Protein AF-A0A2N3I8D3-F1 (afdb_monomer_lite)

InterPro domains:
  IPR046228 Protein of unknown function DUF6261 [PF19775] (6-145)

Foldseek 3Di:
DVVQLVVLLVQLLVLLVVLQVLLVVLCPDPDDPLNVLSVVLVVLCVVLDNCLSVDDPVSSLVSLVVSLCVCVPPVSPVSCVSRPCNVVSSVSSVVSSVSSVVVVVVVVVVVVVVVVDDPPVRVVVVVLCCCPVPVLVVLVVCCVVPVVPRVVVSVVSVVVNVVVVVVVVVVVVVVVVVVVVVVVVVVVVD

Sequence (190 aa):
MHNDRKEKDAIRDADVRAVFYEVMARCNRRASEDQKKALRIKKILDRFGIEITDYTYINESASINAMLIDLMAPELAEERASIPDLNELLANLEGSQADFNLSNIQLLEDSIDRKKTKSATVLAKNVRDLINNELSVYLQSMAMAKPSQYKEFAELLHTIIKDNNNSVADHLAAVKRKKEKLQAQIIQKE

Radius of gyration: 32.08 Å; chains: 1; bounding box: 73×26×77 Å

Secondary structure (DSSP, 8-state):
-HHHHHHHHHHHHHHHHHHHHHHHHHHTSSS-HHHHHHHHHHHHHHHH-GGGGGS-HHHHHHHHHHHHHHHS-GGGHHHHHTSTTHHHHHHHHHHHHHHHHHHHHHHHHHHHHHHHSPPHHHHHHHHHHHIIIIIHHHHHHHHHH-HHHHHHHHHHHHHHHHHHHHHHHHHHHHHHHHHHHHHHHHHTT-

Organism: NCBI:txid1940525

pLDDT: mean 91.07, std 8.2, range [48.66, 98.31]

Structure (mmCIF, N/CA/C/O backbone):
data_AF-A0A2N3I8D3-F1
#
_entry.id   AF-A0A2N3I8D3-F1
#
loop_
_atom_site.group_PDB
_atom_site.id
_atom_site.type_symbol
_atom_site.label_atom_id
_atom_site.label_alt_id
_atom_site.label_comp_id
_atom_site.label_asym_id
_atom_site.label_entity_id
_atom_site.label_seq_id
_atom_site.pdbx_PDB_ins_code
_atom_site.Cartn_x
_atom_site.Cartn_y
_atom_site.Cartn_z
_atom_site.occupancy
_atom_site.B_iso_or_equiv
_atom_site.auth_seq_id
_atom_site.auth_comp_id
_atom_site.auth_asym_id
_atom_site.auth_atom_id
_atom_site.pdbx_PDB_model_num
ATOM 1 N N . MET A 1 1 ? 10.770 -4.947 -3.132 1.00 48.66 1 MET A N 1
ATOM 2 C CA . MET A 1 1 ? 10.011 -3.723 -2.787 1.00 48.66 1 MET A CA 1
ATOM 3 C C . MET A 1 1 ? 8.494 -3.866 -2.835 1.00 48.66 1 MET A C 1
ATOM 5 O O . MET A 1 1 ? 7.856 -3.248 -2.005 1.00 48.66 1 MET A O 1
ATOM 9 N N . HIS A 1 2 ? 7.880 -4.666 -3.722 1.00 51.53 2 HIS A N 1
ATOM 10 C CA . HIS A 1 2 ? 6.413 -4.841 -3.674 1.00 51.53 2 HIS A CA 1
ATOM 11 C C . HIS A 1 2 ? 5.917 -5.586 -2.413 1.00 51.53 2 HIS A C 1
ATOM 13 O O . HIS A 1 2 ? 4.790 -5.352 -1.988 1.00 51.53 2 HIS A O 1
ATOM 19 N N . ASN A 1 3 ? 6.763 -6.432 -1.808 1.00 64.00 3 ASN A N 1
ATOM 20 C CA . ASN A 1 3 ? 6.439 -7.171 -0.582 1.00 64.00 3 ASN A CA 1
ATOM 21 C C . ASN A 1 3 ? 6.361 -6.278 0.665 1.00 64.00 3 ASN A C 1
ATOM 23 O O . ASN A 1 3 ? 5.385 -6.380 1.390 1.00 64.00 3 ASN A O 1
ATOM 27 N N . ASP A 1 4 ? 7.305 -5.346 0.844 1.00 84.75 4 ASP A N 1
ATOM 28 C CA . ASP A 1 4 ? 7.375 -4.473 2.034 1.00 84.75 4 ASP A CA 1
ATOM 29 C C . ASP A 1 4 ? 6.074 -3.691 2.269 1.00 84.75 4 ASP A C 1
ATOM 31 O O . ASP A 1 4 ? 5.557 -3.652 3.379 1.00 84.75 4 ASP A O 1
ATOM 35 N N . ARG A 1 5 ? 5.479 -3.130 1.206 1.00 86.38 5 ARG A N 1
ATOM 36 C CA . ARG A 1 5 ? 4.213 -2.395 1.334 1.00 86.38 5 ARG A CA 1
ATOM 37 C C . ARG A 1 5 ? 3.057 -3.302 1.755 1.00 86.38 5 ARG A C 1
ATOM 39 O O . ARG A 1 5 ? 2.252 -2.882 2.568 1.00 86.38 5 ARG A O 1
ATOM 46 N N . LYS A 1 6 ? 2.969 -4.518 1.204 1.00 91.00 6 LYS A N 1
ATOM 47 C CA . LYS A 1 6 ? 1.918 -5.485 1.571 1.00 91.00 6 LYS A CA 1
ATOM 48 C C . LYS A 1 6 ? 2.102 -6.021 2.988 1.00 91.00 6 LYS A C 1
ATOM 50 O O . LYS A 1 6 ? 1.124 -6.280 3.668 1.00 91.00 6 LYS A O 1
ATOM 55 N N . GLU A 1 7 ? 3.345 -6.201 3.418 1.00 93.38 7 GLU A N 1
ATOM 56 C CA . GLU A 1 7 ? 3.666 -6.634 4.779 1.00 93.38 7 GLU A CA 1
ATOM 57 C C . GLU A 1 7 ? 3.277 -5.552 5.794 1.00 93.38 7 GLU A C 1
ATOM 59 O O . GLU A 1 7 ? 2.589 -5.848 6.766 1.00 93.38 7 GLU A O 1
ATOM 64 N N . LYS A 1 8 ? 3.622 -4.287 5.526 1.00 94.19 8 LYS A N 1
ATOM 65 C CA . LYS A 1 8 ? 3.222 -3.142 6.363 1.00 94.19 8 LYS A CA 1
ATOM 66 C C . LYS A 1 8 ? 1.714 -2.934 6.404 1.00 94.19 8 LYS A C 1
ATOM 68 O O . LYS A 1 8 ? 1.162 -2.653 7.459 1.00 94.19 8 LYS A O 1
ATOM 73 N N . ASP A 1 9 ? 1.060 -3.115 5.264 1.00 96.19 9 ASP A N 1
ATOM 74 C CA . ASP A 1 9 ? -0.394 -3.097 5.147 1.00 96.19 9 ASP A CA 1
ATOM 75 C C . ASP A 1 9 ? -1.047 -4.191 5.998 1.00 96.19 9 ASP A C 1
ATOM 77 O O . ASP A 1 9 ? -1.933 -3.903 6.786 1.00 96.19 9 ASP A O 1
ATOM 81 N N . ALA A 1 10 ? -0.534 -5.424 5.938 1.00 96.50 10 ALA A N 1
ATOM 82 C CA . ALA A 1 10 ? -1.040 -6.532 6.743 1.00 96.50 10 ALA A CA 1
ATOM 83 C C . ALA A 1 10 ? -0.868 -6.310 8.259 1.00 96.50 10 ALA A C 1
ATOM 85 O O . ALA A 1 10 ? -1.722 -6.735 9.039 1.00 96.50 10 ALA A O 1
ATOM 86 N N . ILE A 1 11 ? 0.223 -5.658 8.682 1.00 97.38 11 ILE A N 1
ATOM 87 C CA . ILE A 1 11 ? 0.439 -5.264 10.085 1.00 97.38 11 ILE A CA 1
ATOM 88 C C . ILE A 1 11 ? -0.582 -4.199 10.492 1.00 97.38 11 ILE A C 1
ATOM 90 O O . ILE A 1 11 ? -1.272 -4.369 11.493 1.00 97.38 11 ILE A O 1
ATOM 94 N N . ARG A 1 12 ? -0.736 -3.149 9.680 1.00 97.38 12 ARG A N 1
ATOM 95 C CA . ARG A 1 12 ? -1.728 -2.091 9.904 1.00 97.38 12 ARG A CA 1
ATOM 96 C C . ARG A 1 12 ? -3.145 -2.652 10.025 1.00 97.38 12 ARG A C 1
ATOM 98 O O . ARG A 1 12 ? -3.869 -2.329 10.960 1.00 97.38 12 ARG A O 1
ATOM 105 N N . ASP A 1 13 ? -3.510 -3.547 9.122 1.00 98.06 13 ASP A N 1
ATOM 106 C CA . ASP A 1 13 ? -4.759 -4.298 9.137 1.00 98.06 13 ASP A CA 1
ATOM 107 C C . ASP A 1 13 ? -4.975 -5.071 10.444 1.00 98.06 13 ASP A C 1
ATOM 109 O O . ASP A 1 13 ? -6.084 -5.125 10.982 1.00 98.06 13 ASP A O 1
ATOM 113 N N . ALA A 1 14 ? -3.921 -5.715 10.950 1.00 97.88 14 ALA A N 1
ATOM 114 C CA . ALA A 1 14 ? -3.972 -6.436 12.212 1.00 97.88 14 ALA A CA 1
ATOM 115 C C . ALA A 1 14 ? -4.213 -5.481 13.392 1.00 97.88 14 ALA A C 1
ATOM 117 O O . ALA A 1 14 ? -5.042 -5.795 14.247 1.00 97.88 14 ALA A O 1
ATOM 118 N N . ASP A 1 15 ? -3.575 -4.309 13.398 1.00 98.25 15 ASP A N 1
ATOM 119 C CA . ASP A 1 15 ? -3.768 -3.286 14.431 1.00 98.25 15 ASP A CA 1
ATOM 120 C C . ASP A 1 15 ? -5.184 -2.694 14.397 1.00 98.25 15 ASP A C 1
ATOM 122 O O . ASP A 1 15 ? -5.824 -2.565 15.444 1.00 98.25 15 ASP A O 1
ATOM 126 N N . VAL A 1 16 ? -5.731 -2.420 13.203 1.00 98.12 16 VAL A N 1
ATOM 127 C CA . VAL A 1 16 ? -7.140 -2.013 13.047 1.00 98.12 16 VAL A CA 1
ATOM 128 C C . VAL A 1 16 ? -8.049 -3.070 13.670 1.00 98.12 16 VAL A C 1
ATOM 130 O O . VAL A 1 16 ? -8.885 -2.760 14.522 1.00 98.12 16 VAL A O 1
ATOM 133 N N . ARG A 1 17 ? -7.866 -4.341 13.298 1.00 98.06 17 ARG A N 1
ATOM 134 C CA . ARG A 1 17 ? -8.669 -5.446 13.837 1.00 98.06 17 ARG A CA 1
ATOM 135 C C . ARG A 1 17 ? -8.530 -5.557 15.357 1.00 98.06 17 ARG A C 1
ATOM 137 O O . ARG A 1 17 ? -9.539 -5.769 16.026 1.00 98.06 17 ARG A O 1
ATOM 144 N N . ALA A 1 18 ? -7.333 -5.377 15.911 1.00 97.62 18 ALA A N 1
ATOM 145 C CA . ALA A 1 18 ? -7.099 -5.420 17.352 1.00 97.62 18 ALA A CA 1
ATOM 146 C C . ALA A 1 18 ? -7.898 -4.338 18.099 1.00 97.62 18 ALA A C 1
ATOM 148 O O . ALA A 1 18 ? -8.598 -4.658 19.063 1.00 97.62 18 ALA A O 1
ATOM 149 N N . VAL A 1 19 ? -7.878 -3.091 17.611 1.00 97.88 19 VAL A N 1
ATOM 150 C CA . VAL A 1 19 ? -8.677 -1.986 18.174 1.00 97.88 19 VAL A CA 1
ATOM 151 C C . VAL A 1 19 ? -10.172 -2.321 18.142 1.00 97.88 19 VAL A C 1
ATOM 153 O O . VAL A 1 19 ? -10.859 -2.207 19.161 1.00 97.88 19 VAL A O 1
ATOM 156 N N . PHE A 1 20 ? -10.686 -2.779 16.996 1.00 97.56 20 PHE A N 1
ATOM 157 C CA . PHE A 1 20 ? -12.100 -3.141 16.862 1.00 97.56 20 PHE A CA 1
ATOM 158 C C . PHE A 1 20 ? -12.497 -4.281 17.804 1.00 97.56 20 PHE A C 1
ATOM 160 O O . PHE A 1 20 ? -13.520 -4.193 18.491 1.00 97.56 20 PHE A O 1
ATOM 167 N N . TYR A 1 21 ? -11.703 -5.350 17.859 1.00 96.50 21 TYR A N 1
ATOM 168 C CA . TYR A 1 21 ? -12.032 -6.525 18.658 1.00 96.50 21 TYR A CA 1
ATOM 169 C C . TYR A 1 21 ? -11.951 -6.264 20.162 1.00 96.50 21 TYR A C 1
ATOM 171 O O . TYR A 1 21 ? -12.846 -6.727 20.872 1.00 96.50 21 TYR A O 1
ATOM 179 N N . GLU A 1 22 ? -10.980 -5.489 20.655 1.00 95.94 22 GLU A N 1
ATOM 180 C CA . GLU A 1 22 ? -10.915 -5.165 22.088 1.00 95.94 22 GLU A CA 1
ATOM 181 C C . GLU A 1 22 ? -12.124 -4.321 22.518 1.00 95.94 22 GLU A C 1
ATOM 183 O O . GLU A 1 22 ? -12.786 -4.623 23.517 1.00 95.94 22 GLU A O 1
ATOM 188 N N . VAL A 1 23 ? -12.512 -3.321 21.717 1.00 96.56 23 VAL A N 1
ATOM 189 C CA . VAL A 1 23 ? -13.703 -2.507 22.011 1.00 96.56 23 VAL A CA 1
ATOM 190 C C . VAL A 1 23 ? -14.981 -3.352 21.950 1.00 96.56 23 VAL A C 1
ATOM 192 O O . VAL A 1 23 ? -15.826 -3.261 22.849 1.00 96.56 23 VAL A O 1
ATOM 195 N N . MET A 1 24 ? -15.130 -4.223 20.946 1.00 95.44 24 MET A N 1
ATOM 196 C CA . MET A 1 24 ? -16.285 -5.125 20.853 1.00 95.44 24 MET A CA 1
ATOM 197 C C . MET A 1 24 ? -16.345 -6.119 22.017 1.00 95.44 24 MET A C 1
ATOM 199 O O . MET A 1 24 ? -17.424 -6.353 22.570 1.00 95.44 24 MET A O 1
ATOM 203 N N . ALA A 1 25 ? -15.203 -6.660 22.446 1.00 94.50 25 ALA A N 1
ATOM 204 C CA . ALA A 1 25 ? -15.124 -7.561 23.589 1.00 94.50 25 ALA A CA 1
ATOM 205 C C . ALA A 1 25 ? -15.628 -6.888 24.873 1.00 94.50 25 ALA A C 1
ATOM 207 O O . ALA A 1 25 ? -16.335 -7.521 25.660 1.00 94.50 25 ALA A O 1
ATOM 208 N N . ARG A 1 26 ? -15.327 -5.598 25.076 1.00 93.75 26 ARG A N 1
ATOM 209 C CA . ARG A 1 26 ? -15.841 -4.817 26.214 1.00 93.75 26 ARG A CA 1
ATOM 210 C C . ARG A 1 26 ? -17.333 -4.536 26.115 1.00 93.75 26 ARG A C 1
ATOM 212 O O . ARG A 1 26 ? -18.033 -4.651 27.121 1.00 93.75 26 ARG A O 1
ATOM 219 N N . CYS A 1 27 ? -17.831 -4.232 24.920 1.00 94.88 27 CYS A N 1
ATOM 220 C CA . CYS A 1 27 ? -19.252 -3.958 24.692 1.00 94.88 27 CYS A CA 1
ATOM 221 C C . CYS A 1 27 ? -20.152 -5.165 25.003 1.00 94.88 27 CYS A C 1
ATOM 223 O O . CYS A 1 27 ? -21.270 -4.981 25.487 1.00 94.88 27 CYS A O 1
ATOM 225 N N . ASN A 1 28 ? -19.653 -6.384 24.768 1.00 93.69 28 ASN A N 1
ATOM 226 C CA . ASN A 1 28 ? -20.395 -7.638 24.945 1.00 93.69 28 ASN A CA 1
ATOM 227 C C . ASN A 1 28 ? -20.394 -8.181 26.389 1.00 93.69 28 ASN A C 1
ATOM 229 O O . ASN A 1 28 ? -20.931 -9.261 26.647 1.00 93.69 28 ASN A O 1
ATOM 233 N N . ARG A 1 29 ? -19.787 -7.469 27.346 1.00 91.75 29 ARG A N 1
ATOM 234 C CA . ARG A 1 29 ? -19.812 -7.853 28.767 1.00 91.75 29 ARG A CA 1
ATOM 235 C C . ARG A 1 29 ? -21.147 -7.493 29.424 1.00 91.75 29 ARG A C 1
ATOM 237 O O . ARG A 1 29 ? -22.001 -6.829 28.843 1.00 91.75 29 ARG A O 1
ATOM 244 N N . ARG A 1 30 ? -21.331 -7.944 30.672 1.00 93.06 30 ARG A N 1
ATOM 245 C CA . ARG A 1 30 ? -22.484 -7.548 31.499 1.00 93.06 30 ARG A CA 1
ATOM 246 C C . ARG A 1 30 ? -22.543 -6.024 31.624 1.00 93.06 30 ARG A C 1
ATOM 248 O O . ARG A 1 30 ? -21.501 -5.376 31.674 1.00 93.06 30 ARG A O 1
ATOM 255 N N . ALA A 1 31 ? -23.757 -5.487 31.721 1.00 94.19 31 ALA A N 1
ATOM 256 C CA . ALA A 1 31 ? -23.977 -4.056 31.884 1.00 94.19 31 ALA A CA 1
ATOM 257 C C . ALA A 1 31 ? -23.199 -3.512 33.096 1.00 94.19 31 ALA A C 1
ATOM 259 O O . ALA A 1 31 ? -23.362 -3.986 34.221 1.00 94.19 31 ALA A O 1
ATOM 260 N N . SER A 1 32 ? -22.353 -2.521 32.838 1.00 93.44 32 SER A N 1
ATOM 261 C CA . SER A 1 32 ? -21.536 -1.802 33.813 1.00 93.44 32 SER A CA 1
ATOM 262 C C . SER A 1 32 ? -21.235 -0.400 33.278 1.00 93.44 32 SER A C 1
ATOM 264 O O . SER A 1 32 ? -21.480 -0.116 32.103 1.00 93.44 32 SER A O 1
ATOM 266 N N . GLU A 1 33 ? -20.695 0.485 34.115 1.00 93.50 33 GLU A N 1
ATOM 267 C CA . GLU A 1 33 ? -20.239 1.796 33.636 1.00 93.50 33 GLU A CA 1
ATOM 268 C C . GLU A 1 33 ? -19.123 1.664 32.589 1.00 93.50 33 GLU A C 1
ATOM 270 O O . GLU A 1 33 ? -19.174 2.337 31.563 1.00 93.50 33 GLU A O 1
ATOM 275 N N . ASP A 1 34 ? -18.192 0.721 32.756 1.00 91.44 34 ASP A N 1
ATOM 276 C CA . ASP A 1 34 ? -17.145 0.450 31.757 1.00 91.44 34 ASP A CA 1
ATOM 277 C C . ASP A 1 34 ? -17.729 -0.030 30.421 1.00 91.44 34 ASP A C 1
ATOM 279 O O . ASP A 1 34 ? -17.262 0.353 29.350 1.00 91.44 34 ASP A O 1
ATOM 283 N N . GLN A 1 35 ? -18.796 -0.835 30.460 1.00 95.25 35 GLN A N 1
ATOM 284 C CA . GLN A 1 35 ? -19.483 -1.282 29.250 1.00 95.25 35 GLN A CA 1
ATOM 285 C C . GLN A 1 35 ? -20.170 -0.110 28.529 1.00 95.25 35 GLN A C 1
ATOM 287 O O . GLN A 1 35 ? -20.092 -0.016 27.304 1.00 95.25 35 GLN A O 1
ATOM 292 N N . LYS A 1 36 ? -20.766 0.839 29.266 1.00 95.12 36 LYS A N 1
ATOM 293 C CA . LYS A 1 36 ? -21.326 2.074 28.686 1.00 95.12 36 LYS A CA 1
ATOM 294 C C . LYS A 1 36 ? -20.247 2.964 28.065 1.00 95.12 36 LYS A C 1
ATOM 296 O O . LYS A 1 36 ? -20.475 3.523 26.992 1.00 95.12 36 LYS A O 1
ATOM 301 N N . LYS A 1 37 ? -19.080 3.082 28.708 1.00 95.06 37 LYS A N 1
ATOM 302 C CA . LYS A 1 37 ? -17.919 3.805 28.164 1.00 95.06 37 LYS A CA 1
ATOM 303 C C . LYS A 1 37 ? -17.418 3.155 26.874 1.00 95.06 37 LYS A C 1
ATOM 305 O O . LYS A 1 37 ? -17.234 3.846 25.874 1.00 95.06 37 LYS A O 1
ATOM 310 N N . ALA A 1 38 ? -17.328 1.826 26.835 1.00 95.94 38 ALA A N 1
ATOM 311 C CA . ALA A 1 38 ? -16.955 1.106 25.621 1.00 95.94 38 ALA A CA 1
ATOM 312 C C . ALA A 1 38 ? -17.953 1.292 24.470 1.00 95.94 38 ALA A C 1
ATOM 314 O O . ALA A 1 38 ? -17.539 1.486 23.328 1.00 95.94 38 ALA A O 1
ATOM 315 N N . LEU A 1 39 ? -19.259 1.331 24.756 1.00 96.69 39 LEU A N 1
ATOM 316 C CA . LEU A 1 39 ? -20.281 1.618 23.744 1.00 96.69 39 LEU A CA 1
ATOM 317 C C . LEU A 1 39 ? -20.124 3.012 23.110 1.00 96.69 39 LEU A C 1
ATOM 319 O O . LEU A 1 39 ? -20.465 3.188 21.938 1.00 96.69 39 LEU A O 1
ATOM 323 N N . ARG A 1 40 ? -19.591 4.000 23.842 1.00 96.00 40 ARG A N 1
ATOM 324 C CA . ARG A 1 40 ? -19.285 5.326 23.277 1.00 96.00 40 ARG A CA 1
ATOM 325 C C . ARG A 1 40 ? -18.145 5.261 22.266 1.00 96.00 40 ARG A C 1
ATOM 327 O O . ARG A 1 40 ? -18.292 5.805 21.175 1.00 96.00 40 ARG A O 1
ATOM 334 N N . ILE A 1 41 ? -17.066 4.549 22.595 1.00 97.06 41 ILE A N 1
ATOM 335 C CA . ILE A 1 41 ? -15.948 4.307 21.670 1.00 97.06 41 ILE A CA 1
ATOM 336 C C . ILE A 1 41 ? -16.427 3.515 20.449 1.00 97.06 41 ILE A C 1
ATOM 338 O O . ILE A 1 41 ? -16.151 3.895 19.313 1.00 97.06 41 ILE A O 1
ATOM 342 N N . LYS A 1 42 ? -17.236 2.469 20.659 1.00 97.19 42 LYS A N 1
ATOM 343 C CA . LYS A 1 42 ? -17.816 1.673 19.570 1.00 97.19 42 LYS A CA 1
ATOM 344 C C . LYS A 1 42 ? -18.611 2.533 18.588 1.00 97.19 42 LYS A C 1
ATOM 346 O O . LYS A 1 42 ? -18.488 2.339 17.389 1.00 97.19 42 LYS A O 1
ATOM 351 N N . LYS A 1 43 ? -19.374 3.522 19.066 1.00 97.00 43 LYS A N 1
ATOM 352 C CA . LYS A 1 43 ? -20.137 4.428 18.190 1.00 97.00 43 LYS A CA 1
ATOM 353 C C . LYS A 1 43 ? -19.248 5.195 17.204 1.00 97.00 43 LYS A C 1
ATOM 355 O O . LYS A 1 43 ? -19.718 5.573 16.135 1.00 97.00 43 LYS A O 1
ATOM 360 N N . ILE A 1 44 ? -17.994 5.462 17.566 1.00 96.81 44 ILE A N 1
ATOM 361 C CA . ILE A 1 44 ? -17.011 6.083 16.672 1.00 96.81 44 ILE A CA 1
ATOM 362 C C . ILE A 1 44 ? -16.526 5.054 15.663 1.00 96.81 44 ILE A C 1
ATOM 364 O O . ILE A 1 44 ? -16.621 5.309 14.468 1.00 96.81 44 ILE A O 1
ATOM 368 N N . LEU A 1 45 ? -16.100 3.880 16.134 1.00 97.25 45 LEU A N 1
ATOM 369 C CA . LEU A 1 45 ? -15.657 2.778 15.276 1.00 97.25 45 LEU A CA 1
ATOM 370 C C . LEU A 1 45 ? -16.717 2.375 14.240 1.00 97.25 45 LEU A C 1
ATOM 372 O O . LEU A 1 45 ? -16.390 2.179 13.075 1.00 97.25 45 LEU A O 1
ATOM 376 N N . ASP A 1 46 ? -17.993 2.347 14.628 1.00 97.12 46 ASP A N 1
ATOM 377 C CA . ASP A 1 46 ? -19.124 2.019 13.752 1.00 97.12 46 ASP A CA 1
ATOM 378 C C . ASP A 1 46 ? -19.300 3.013 12.588 1.00 97.12 46 ASP A C 1
ATOM 380 O O . ASP A 1 46 ? -19.914 2.663 11.583 1.00 97.12 46 ASP A O 1
ATOM 384 N N . ARG A 1 47 ? -18.781 4.250 12.688 1.00 96.75 47 ARG A N 1
ATOM 385 C CA . ARG A 1 47 ? -18.802 5.204 11.560 1.00 96.75 47 ARG A CA 1
ATOM 386 C C . ARG A 1 47 ? -17.843 4.811 10.445 1.00 96.75 47 ARG A C 1
ATOM 388 O O . ARG A 1 47 ? -18.071 5.185 9.298 1.00 96.75 47 ARG A O 1
ATOM 395 N N . PHE A 1 48 ? -16.763 4.127 10.802 1.00 96.44 48 PHE A N 1
ATOM 396 C CA . PHE A 1 48 ? -15.716 3.723 9.875 1.00 96.44 48 PHE A CA 1
ATOM 397 C C . PHE A 1 48 ? -15.951 2.294 9.387 1.00 96.44 48 PHE A C 1
ATOM 399 O O . PHE A 1 48 ? -15.898 2.058 8.183 1.00 96.44 48 PHE A O 1
ATOM 406 N N . GLY A 1 49 ? -16.288 1.383 10.303 1.00 95.56 49 GLY A N 1
ATOM 407 C CA . GLY A 1 49 ? -16.432 -0.042 10.020 1.00 95.56 49 GLY A CA 1
ATOM 408 C C . GLY A 1 49 ? -15.087 -0.771 10.001 1.00 95.56 49 GLY A C 1
ATOM 409 O O . GLY A 1 49 ? -14.039 -0.171 9.770 1.00 95.56 49 GLY A O 1
ATOM 410 N N . ILE A 1 50 ? -15.102 -2.077 10.267 1.00 96.00 50 ILE A N 1
ATOM 411 C CA . ILE A 1 50 ? -13.891 -2.917 10.175 1.00 96.00 50 ILE A CA 1
ATOM 412 C C . ILE A 1 50 ? -13.500 -3.168 8.709 1.00 96.00 50 ILE A C 1
ATOM 414 O O . ILE A 1 50 ? -12.346 -3.461 8.391 1.00 96.00 50 ILE A O 1
ATOM 418 N N . GLU A 1 51 ? -14.466 -2.983 7.809 1.00 95.62 51 GLU A N 1
ATOM 419 C CA . GLU A 1 51 ? -14.353 -3.105 6.358 1.00 95.62 51 GLU A CA 1
ATOM 420 C C . GLU A 1 51 ? -13.402 -2.063 5.753 1.00 95.62 51 GLU A C 1
ATOM 422 O O . GLU A 1 51 ? -13.031 -2.187 4.589 1.00 95.62 51 GLU A O 1
ATOM 427 N N . ILE A 1 52 ? -12.946 -1.064 6.527 1.00 96.19 52 ILE A N 1
ATOM 428 C CA . ILE A 1 52 ? -11.885 -0.149 6.079 1.00 96.19 52 ILE A CA 1
ATOM 429 C C . ILE A 1 52 ? -10.609 -0.899 5.683 1.00 96.19 52 ILE A C 1
ATOM 431 O O . ILE A 1 52 ? -9.911 -0.431 4.792 1.00 96.19 52 ILE A O 1
ATOM 435 N N . THR A 1 53 ? -10.348 -2.072 6.277 1.00 95.75 53 THR A N 1
ATOM 436 C CA . THR A 1 53 ? -9.213 -2.950 5.912 1.00 95.75 53 THR A CA 1
ATOM 437 C C . THR A 1 53 ? -9.333 -3.546 4.503 1.00 95.75 53 THR A C 1
ATOM 439 O O . THR A 1 53 ? -8.345 -3.957 3.910 1.00 95.75 53 THR A O 1
ATOM 442 N N . ASP A 1 54 ? -10.533 -3.542 3.914 1.00 95.12 54 ASP A N 1
ATOM 443 C CA . ASP A 1 54 ? -10.765 -4.011 2.542 1.00 95.12 54 ASP A CA 1
ATOM 444 C C . ASP A 1 54 ? -10.741 -2.863 1.515 1.00 95.12 54 ASP A C 1
ATOM 446 O O . ASP A 1 54 ? -10.943 -3.071 0.311 1.00 95.12 54 ASP A O 1
ATOM 450 N N . TYR A 1 55 ? -10.538 -1.619 1.961 1.00 95.12 55 TYR A N 1
ATOM 451 C CA . TYR A 1 55 ? -10.529 -0.462 1.074 1.00 95.12 55 TYR A CA 1
ATOM 452 C C . TYR A 1 55 ? -9.249 -0.393 0.240 1.00 95.12 55 TYR A C 1
ATOM 454 O O . TYR A 1 55 ? -8.225 -1.016 0.499 1.00 95.12 55 TYR A O 1
ATOM 462 N N . THR A 1 56 ? -9.276 0.438 -0.803 1.00 94.19 56 THR A N 1
ATOM 463 C CA . THR A 1 56 ? -8.028 0.828 -1.467 1.00 94.19 56 THR A CA 1
ATOM 464 C C . THR A 1 56 ? -7.127 1.558 -0.468 1.00 94.19 56 THR A C 1
ATOM 466 O O . THR A 1 56 ? -7.635 2.400 0.268 1.00 94.19 56 THR A O 1
ATOM 469 N N . TYR A 1 57 ? -5.808 1.376 -0.551 1.00 93.50 57 TYR A N 1
ATOM 470 C CA . TYR A 1 57 ? -4.820 2.005 0.342 1.00 93.50 57 TYR A CA 1
ATOM 471 C C . TYR A 1 57 ? -5.013 3.500 0.615 1.00 93.50 57 TYR A C 1
ATOM 473 O O . TYR A 1 57 ? -4.750 3.972 1.719 1.00 93.50 57 TYR A O 1
ATOM 481 N N . ILE A 1 58 ? -5.458 4.262 -0.388 1.00 91.19 58 ILE A N 1
ATOM 482 C CA . ILE A 1 58 ? -5.723 5.698 -0.242 1.00 91.19 58 ILE A CA 1
ATOM 483 C C . ILE A 1 58 ? -6.922 5.923 0.683 1.00 91.19 58 ILE A C 1
ATOM 485 O O . ILE A 1 58 ? -6.820 6.673 1.652 1.00 91.19 58 ILE A O 1
ATOM 489 N N . ASN A 1 59 ? -8.040 5.260 0.389 1.00 94.88 59 ASN A N 1
ATOM 490 C CA . ASN A 1 59 ? -9.270 5.381 1.167 1.00 94.88 59 ASN A CA 1
ATOM 491 C C . ASN A 1 59 ? -9.094 4.821 2.578 1.00 94.88 59 ASN A C 1
ATOM 493 O O . ASN A 1 59 ? -9.507 5.468 3.530 1.00 94.88 59 ASN A O 1
ATOM 497 N N . GLU A 1 60 ? -8.432 3.674 2.717 1.00 95.38 60 GLU A N 1
ATOM 498 C CA . GLU A 1 60 ? -8.110 3.093 4.018 1.00 95.38 60 GLU A CA 1
ATOM 499 C C . GLU A 1 60 ? -7.270 4.056 4.864 1.00 95.38 60 GLU A C 1
ATOM 501 O O . GLU A 1 60 ? -7.657 4.373 5.983 1.00 95.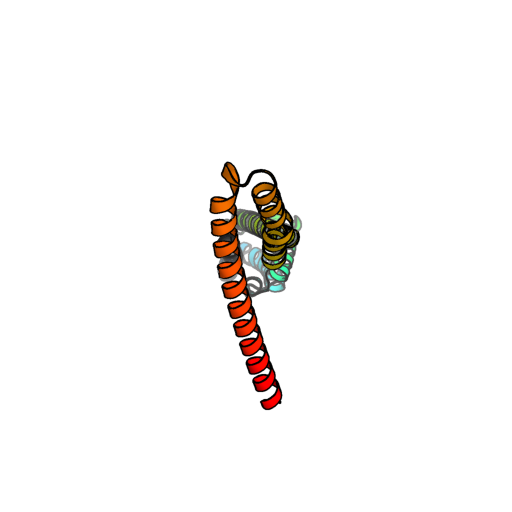38 60 GLU A O 1
ATOM 506 N N . SER A 1 61 ? -6.176 4.603 4.320 1.00 95.88 61 SER A N 1
ATOM 507 C CA . SER A 1 61 ? -5.329 5.549 5.065 1.00 95.88 61 SER A CA 1
ATOM 508 C C . SER A 1 61 ? -6.105 6.801 5.479 1.00 95.88 61 SER A C 1
ATOM 510 O O . SER A 1 61 ? -5.937 7.299 6.590 1.00 95.88 61 SER A O 1
ATOM 512 N N . ALA A 1 62 ? -6.974 7.319 4.604 1.00 96.19 62 ALA A N 1
ATOM 513 C CA . ALA A 1 62 ? -7.829 8.456 4.935 1.00 96.19 62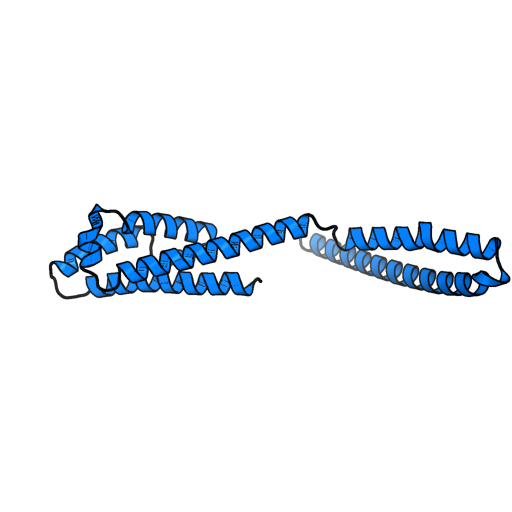 ALA A CA 1
ATOM 514 C C . ALA A 1 62 ? -8.804 8.120 6.077 1.00 96.19 62 ALA A C 1
ATOM 516 O O . ALA A 1 62 ? -8.936 8.905 7.017 1.00 96.19 62 ALA A O 1
ATOM 517 N N . SER A 1 63 ? -9.440 6.948 6.020 1.00 97.50 63 SER A N 1
ATOM 518 C CA . SER A 1 63 ? -10.349 6.458 7.057 1.00 97.50 63 SER A CA 1
ATOM 519 C C . SER A 1 63 ? -9.635 6.210 8.385 1.00 97.50 63 SER A C 1
ATOM 521 O O . SER A 1 63 ? -10.133 6.662 9.410 1.00 97.50 63 SER A O 1
ATOM 523 N N . ILE A 1 64 ? -8.464 5.567 8.382 1.00 97.81 64 ILE A N 1
ATOM 524 C CA . ILE A 1 64 ? -7.671 5.301 9.592 1.00 97.81 64 ILE A CA 1
ATOM 525 C C . ILE A 1 64 ? -7.224 6.611 10.243 1.00 97.81 64 ILE A C 1
ATOM 527 O O . ILE A 1 64 ? -7.405 6.778 11.445 1.00 97.81 64 ILE A O 1
ATOM 531 N N . ASN A 1 65 ? -6.716 7.575 9.469 1.00 97.31 65 ASN A N 1
ATOM 532 C CA . ASN A 1 65 ? -6.306 8.873 10.015 1.00 97.31 65 ASN A CA 1
ATOM 533 C C . ASN A 1 65 ? -7.483 9.621 10.657 1.00 97.31 65 ASN A C 1
ATOM 535 O O . ASN A 1 65 ? -7.354 10.150 11.758 1.00 97.31 65 ASN A O 1
ATOM 539 N N . ALA A 1 66 ? -8.640 9.650 9.990 1.00 97.25 66 ALA A N 1
ATOM 540 C CA . ALA A 1 66 ? -9.842 10.267 10.544 1.00 97.25 66 ALA A CA 1
ATOM 541 C C . ALA A 1 66 ? -10.336 9.531 11.803 1.00 97.25 66 ALA A C 1
ATOM 543 O O . ALA A 1 66 ? -10.700 10.169 12.788 1.00 97.25 66 ALA A O 1
ATOM 544 N N . MET A 1 67 ? -10.288 8.197 11.800 1.00 97.69 67 MET A N 1
ATOM 545 C CA . MET A 1 67 ? -10.656 7.370 12.946 1.00 97.69 67 MET A CA 1
ATOM 546 C C . MET A 1 67 ? -9.742 7.618 14.147 1.00 97.69 67 MET A C 1
ATOM 548 O O . MET A 1 67 ? -10.240 7.785 15.256 1.00 97.69 67 MET A O 1
ATOM 552 N N . LEU A 1 68 ? -8.426 7.681 13.939 1.00 97.94 68 LEU A N 1
ATOM 553 C CA . LEU A 1 68 ? -7.455 7.985 14.990 1.00 97.94 68 LEU A CA 1
ATOM 554 C C . LEU A 1 68 ? -7.698 9.372 15.590 1.00 97.94 68 LEU A C 1
ATOM 556 O O . LEU A 1 68 ? -7.744 9.494 16.810 1.00 97.94 68 LEU A O 1
ATOM 560 N N . ILE A 1 69 ? -7.946 10.392 14.760 1.00 97.56 69 ILE A N 1
ATOM 561 C CA . ILE A 1 69 ? -8.294 11.745 15.228 1.00 97.56 69 ILE A CA 1
ATOM 562 C C . ILE A 1 69 ? -9.540 11.708 16.121 1.00 97.56 69 ILE A C 1
ATOM 564 O O . ILE A 1 69 ? -9.520 12.243 17.231 1.00 97.56 69 ILE A O 1
ATOM 568 N N . ASP A 1 70 ? -10.604 11.047 15.663 1.00 97.06 70 ASP A N 1
ATOM 569 C CA . ASP A 1 70 ? -11.861 10.956 16.406 1.00 97.06 70 ASP A CA 1
ATOM 570 C C . ASP A 1 70 ? -11.703 10.173 17.719 1.00 97.06 70 ASP A C 1
ATOM 572 O O . ASP A 1 70 ? -12.297 10.538 18.732 1.00 97.06 70 ASP A O 1
ATOM 576 N N . LEU A 1 71 ? -10.913 9.095 17.723 1.00 96.31 71 LEU A N 1
ATOM 577 C CA . LEU A 1 71 ? -10.682 8.261 18.905 1.00 96.31 71 LEU A CA 1
ATOM 578 C C . LEU A 1 71 ? -9.752 8.928 19.916 1.00 96.31 71 LEU A C 1
ATOM 580 O O . LEU A 1 71 ? -9.942 8.734 21.117 1.00 96.31 71 LEU A O 1
ATOM 584 N N . MET A 1 72 ? -8.779 9.717 19.459 1.00 95.44 72 MET A N 1
ATOM 585 C CA . MET A 1 72 ? -7.798 10.413 20.300 1.00 95.44 72 MET A CA 1
ATOM 586 C C . MET A 1 72 ? -8.310 11.742 20.863 1.00 95.44 72 MET A C 1
ATOM 588 O O . MET A 1 72 ? -7.611 12.384 21.651 1.00 95.44 72 MET A O 1
ATOM 592 N N . ALA A 1 73 ? -9.549 12.120 20.543 1.00 95.94 73 ALA A N 1
ATOM 593 C CA . ALA A 1 73 ? -10.179 13.331 21.041 1.00 95.94 73 ALA A CA 1
ATOM 594 C C . ALA A 1 73 ? -10.116 13.418 22.591 1.00 95.94 73 ALA A C 1
ATOM 596 O O . ALA A 1 73 ? -10.341 12.405 23.275 1.00 95.94 73 ALA A O 1
ATOM 597 N N . PRO A 1 74 ? -9.761 14.579 23.183 1.00 94.94 74 PRO A N 1
ATOM 598 C CA . PRO A 1 74 ? -9.565 14.714 24.631 1.00 94.94 74 PRO A CA 1
ATOM 599 C C . PRO A 1 74 ? -10.791 14.329 25.465 1.00 94.94 74 PRO A C 1
ATOM 601 O O . PRO A 1 74 ? -10.650 13.778 26.555 1.00 94.94 74 PRO A O 1
ATOM 604 N N . GLU A 1 75 ? -11.990 14.571 24.941 1.00 94.81 75 GLU A N 1
ATOM 605 C CA . GLU A 1 75 ? -13.266 14.245 25.577 1.00 94.81 75 GLU A CA 1
ATOM 606 C C . GLU A 1 75 ? -13.505 12.742 25.772 1.00 94.81 75 GLU A C 1
ATOM 608 O O . GLU A 1 75 ? -14.376 12.379 26.552 1.00 94.81 75 GLU A O 1
ATOM 613 N N . LEU A 1 76 ? -12.732 11.881 25.101 1.00 94.88 76 LEU A N 1
ATOM 614 C CA . LEU A 1 76 ? -12.807 10.423 25.231 1.00 94.88 76 LEU A CA 1
ATOM 615 C C . LEU A 1 76 ? -11.707 9.845 26.123 1.00 94.88 76 LEU A C 1
ATOM 617 O O . LEU A 1 76 ? -11.573 8.626 26.209 1.00 94.88 76 LEU A O 1
ATOM 621 N N . ALA A 1 77 ? -10.876 10.679 26.755 1.00 94.50 77 ALA A N 1
ATOM 622 C CA . ALA A 1 77 ? -9.741 10.200 27.541 1.00 94.50 77 ALA A CA 1
ATOM 623 C C . ALA A 1 77 ? -10.173 9.257 28.678 1.00 94.50 77 ALA A C 1
ATOM 625 O O . ALA A 1 77 ? -9.505 8.253 28.933 1.00 94.50 77 ALA A O 1
ATOM 626 N N . GLU A 1 78 ? -11.306 9.544 29.324 1.00 94.06 78 GLU A N 1
ATOM 627 C CA . GLU A 1 78 ? -11.854 8.698 30.386 1.00 94.06 78 GLU A CA 1
ATOM 628 C C . GLU A 1 78 ? -12.392 7.371 29.831 1.00 94.06 78 GLU A C 1
ATOM 630 O O . GLU A 1 78 ? -12.116 6.302 30.382 1.00 94.06 78 GLU A O 1
ATOM 635 N N . GLU A 1 79 ? -13.135 7.413 28.722 1.00 95.25 79 GLU A N 1
ATOM 636 C CA . GLU A 1 79 ? -13.632 6.219 28.045 1.00 95.25 79 GLU A CA 1
ATOM 637 C C . GLU A 1 79 ? -12.485 5.332 27.553 1.00 95.25 79 GLU A C 1
ATOM 639 O O . GLU A 1 79 ? -12.521 4.120 27.777 1.00 95.25 79 GLU A O 1
ATOM 644 N N . ARG A 1 80 ? -11.437 5.913 26.958 1.00 95.31 80 ARG A N 1
ATOM 645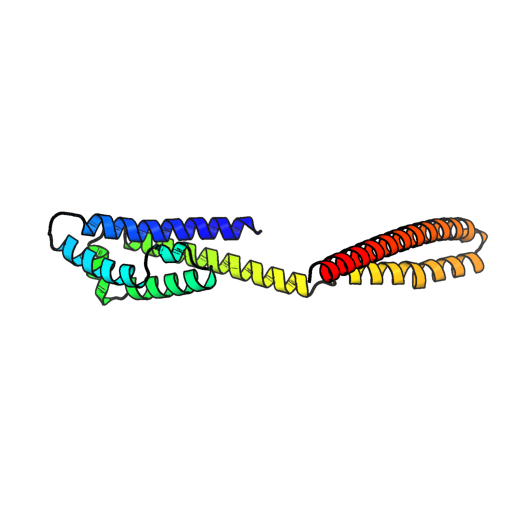 C CA . ARG A 1 80 ? -10.248 5.167 26.533 1.00 95.31 80 ARG A CA 1
ATOM 646 C C . ARG A 1 80 ? -9.539 4.509 27.709 1.00 95.31 80 ARG A C 1
ATOM 648 O O . ARG A 1 80 ? -9.214 3.332 27.629 1.00 95.31 80 ARG A O 1
ATOM 655 N N . ALA A 1 81 ? -9.362 5.228 28.818 1.00 93.75 81 ALA A N 1
ATOM 656 C CA . ALA A 1 81 ? -8.730 4.686 30.022 1.00 93.75 81 ALA A CA 1
ATOM 657 C C . ALA A 1 81 ? -9.526 3.531 30.663 1.00 93.75 81 ALA A C 1
ATOM 659 O O . ALA A 1 81 ? -8.950 2.708 31.371 1.00 93.75 81 ALA A O 1
ATOM 660 N N . SER A 1 82 ? -10.839 3.445 30.411 1.00 92.81 82 SER A N 1
ATOM 661 C CA . SER A 1 82 ? -11.681 2.341 30.900 1.00 92.81 82 SER A CA 1
ATOM 662 C C . SER A 1 82 ? -11.518 1.032 30.118 1.00 92.81 82 SER A C 1
ATOM 664 O O . SER A 1 82 ? -11.960 -0.025 30.579 1.00 92.81 82 SER A O 1
ATOM 666 N N . ILE A 1 83 ? -10.877 1.082 28.945 1.00 93.50 83 ILE A N 1
ATOM 667 C CA . ILE A 1 83 ? -10.563 -0.086 28.126 1.00 93.50 83 ILE A CA 1
ATOM 668 C C . ILE A 1 83 ? -9.059 -0.358 28.259 1.00 93.50 83 ILE A C 1
ATOM 670 O O . ILE A 1 83 ? -8.254 0.389 27.704 1.00 93.50 83 ILE A O 1
ATOM 674 N N . PRO A 1 84 ? -8.669 -1.414 28.996 1.00 89.19 84 PRO A N 1
ATOM 675 C CA . PRO A 1 84 ? -7.293 -1.879 29.063 1.00 89.19 84 PRO A CA 1
ATOM 676 C C . PRO A 1 84 ? -6.670 -1.987 27.678 1.00 89.19 84 PRO A C 1
ATOM 678 O O . PRO A 1 84 ? -7.330 -2.410 26.731 1.00 89.19 84 PRO A O 1
ATOM 681 N N . ASP A 1 85 ? -5.414 -1.567 27.592 1.00 92.62 85 ASP A N 1
ATOM 682 C CA . ASP A 1 85 ? -4.554 -1.673 26.414 1.00 92.62 85 ASP A CA 1
ATOM 683 C C . ASP A 1 85 ? -5.008 -0.851 25.190 1.00 92.62 85 ASP A C 1
ATOM 685 O O . ASP A 1 85 ? -4.249 -0.713 24.237 1.00 92.62 85 ASP A O 1
ATOM 689 N N . LEU A 1 86 ? -6.177 -0.192 25.212 1.00 95.88 86 LEU A N 1
ATOM 690 C CA . LEU A 1 86 ? -6.673 0.563 24.053 1.00 95.88 86 LEU A CA 1
ATOM 691 C C . LEU A 1 86 ? -5.734 1.700 23.635 1.00 95.88 86 LEU A C 1
ATOM 693 O O . LEU A 1 86 ? -5.518 1.902 22.447 1.00 95.88 86 LEU A O 1
ATOM 697 N N . ASN A 1 87 ? -5.153 2.434 24.586 1.00 95.69 87 ASN A N 1
ATOM 698 C CA . ASN A 1 87 ? -4.194 3.491 24.248 1.00 95.69 87 ASN A CA 1
ATOM 699 C C . ASN A 1 87 ? -2.924 2.928 23.585 1.00 95.69 87 ASN A C 1
ATOM 701 O O . ASN A 1 87 ? -2.3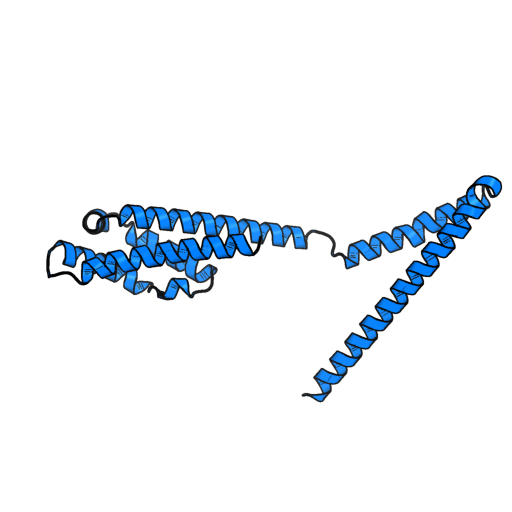68 3.576 22.704 1.00 95.69 87 ASN A O 1
ATOM 705 N N . GLU A 1 88 ? -2.480 1.733 23.982 1.00 96.88 88 GLU A N 1
ATOM 706 C CA . GLU A 1 88 ? -1.338 1.061 23.355 1.00 96.88 88 GLU A CA 1
ATOM 707 C C . GLU A 1 88 ? -1.698 0.575 21.948 1.00 96.88 88 GLU A C 1
ATOM 709 O O . GLU A 1 88 ? -0.951 0.816 21.006 1.00 96.88 88 GLU A O 1
ATOM 714 N N . LEU A 1 89 ? -2.884 -0.014 21.772 1.00 97.81 89 LEU A N 1
ATOM 715 C CA . LEU A 1 89 ? -3.381 -0.433 20.459 1.00 97.81 89 LEU A CA 1
ATOM 716 C C . LEU A 1 89 ? -3.528 0.747 19.486 1.00 97.81 89 LEU A C 1
ATOM 718 O O . LEU A 1 89 ? -3.198 0.615 18.310 1.00 97.81 89 LEU A O 1
ATOM 722 N N . LEU A 1 90 ? -3.984 1.909 19.965 1.00 97.88 90 LEU A N 1
ATOM 723 C CA . LEU A 1 90 ? -4.064 3.128 19.153 1.00 97.88 90 LEU A CA 1
ATOM 724 C C . LEU A 1 90 ? -2.676 3.660 18.781 1.00 97.88 90 LEU A C 1
ATOM 726 O O . LEU A 1 90 ? -2.475 4.058 17.637 1.00 97.88 90 LEU A O 1
ATOM 730 N N . ALA A 1 91 ? -1.712 3.617 19.704 1.00 97.88 91 ALA A N 1
ATOM 731 C CA . ALA A 1 91 ? -0.330 3.995 19.415 1.00 97.88 91 ALA A CA 1
ATOM 732 C C . ALA A 1 91 ? 0.330 3.045 18.397 1.00 97.88 91 ALA A C 1
ATOM 734 O O . ALA A 1 91 ? 1.042 3.500 17.501 1.00 97.88 91 ALA A O 1
ATOM 735 N N . ASN A 1 92 ? 0.058 1.740 18.489 1.00 98.06 92 ASN A N 1
ATOM 736 C CA . ASN A 1 92 ? 0.521 0.756 17.508 1.00 98.06 92 ASN A CA 1
ATOM 737 C C . ASN A 1 92 ? -0.071 1.041 16.123 1.00 98.06 92 ASN A C 1
ATOM 739 O O . ASN A 1 92 ? 0.674 1.094 15.147 1.00 98.06 92 ASN A O 1
ATOM 743 N N . LEU A 1 93 ? -1.379 1.320 16.051 1.00 98.31 93 LEU A N 1
ATOM 744 C CA . LEU A 1 93 ? -2.051 1.683 14.803 1.00 98.31 93 LEU A CA 1
ATOM 745 C C . LEU A 1 93 ? -1.511 2.992 14.198 1.00 98.31 93 LEU A C 1
ATOM 747 O O . LEU A 1 93 ? -1.334 3.083 12.983 1.00 98.31 93 LEU A O 1
ATOM 751 N N . GLU A 1 94 ? -1.221 4.006 15.019 1.00 98.25 94 GLU A N 1
ATOM 752 C CA . GLU A 1 94 ? -0.537 5.227 14.565 1.00 98.25 94 GLU A CA 1
ATOM 753 C C . GLU A 1 94 ? 0.836 4.906 13.959 1.00 98.25 94 GLU A C 1
ATOM 755 O O . GLU A 1 94 ? 1.172 5.401 12.877 1.00 98.25 94 GLU A O 1
ATOM 760 N N . GLY A 1 95 ? 1.610 4.045 14.625 1.00 97.88 95 GLY A N 1
ATOM 761 C CA . GLY A 1 95 ? 2.916 3.589 14.156 1.00 97.88 95 GLY A CA 1
ATOM 762 C C . GLY A 1 95 ? 2.840 2.845 12.824 1.00 97.88 95 GLY A C 1
ATOM 763 O O . GLY A 1 95 ? 3.517 3.221 11.865 1.00 97.88 95 GLY A O 1
ATOM 764 N N . SER A 1 96 ? 1.973 1.837 12.716 1.00 97.56 96 SER A N 1
ATOM 765 C CA . SER A 1 96 ? 1.831 1.048 11.488 1.00 97.56 96 SER A CA 1
ATOM 766 C C . SER A 1 96 ? 1.264 1.866 10.324 1.00 97.56 96 SER A C 1
ATOM 768 O O . SER A 1 96 ? 1.706 1.701 9.181 1.00 97.56 96 SER A O 1
ATOM 770 N N . GLN A 1 97 ? 0.371 2.827 10.585 1.00 97.50 97 GLN A N 1
ATOM 771 C CA . GLN A 1 97 ? -0.089 3.783 9.573 1.00 97.50 97 GLN A CA 1
ATOM 772 C C . GLN A 1 97 ? 1.043 4.707 9.090 1.00 97.50 97 GLN A C 1
ATOM 774 O O . GLN A 1 97 ? 1.135 4.991 7.888 1.00 97.50 97 GLN A O 1
ATOM 779 N N . ALA A 1 98 ? 1.918 5.170 9.986 1.00 96.56 98 ALA A N 1
ATOM 780 C CA . ALA A 1 98 ? 3.083 5.973 9.619 1.00 96.56 98 ALA A CA 1
ATOM 781 C C . ALA A 1 98 ? 4.091 5.170 8.778 1.00 96.56 98 ALA A C 1
ATOM 783 O O . ALA A 1 98 ? 4.541 5.646 7.729 1.00 96.56 98 ALA A O 1
ATOM 784 N N . ASP A 1 99 ? 4.379 3.930 9.173 1.00 95.38 99 ASP A N 1
ATOM 785 C CA . ASP A 1 99 ? 5.286 3.034 8.452 1.00 95.38 99 ASP A CA 1
ATOM 786 C C . ASP A 1 99 ? 4.769 2.688 7.052 1.00 95.38 99 ASP A C 1
ATOM 788 O O . ASP A 1 99 ? 5.533 2.684 6.073 1.00 95.38 99 ASP A O 1
ATOM 792 N N . PHE A 1 100 ? 3.461 2.439 6.929 1.00 95.56 100 PHE A N 1
ATOM 793 C CA . PHE A 1 100 ? 2.813 2.237 5.639 1.00 95.56 100 PHE A CA 1
ATOM 794 C C . PHE A 1 100 ? 2.951 3.475 4.745 1.00 95.56 100 PHE A C 1
ATOM 796 O O . PHE A 1 100 ? 3.358 3.359 3.584 1.00 95.56 100 PHE A O 1
ATOM 803 N N . ASN A 1 101 ? 2.670 4.668 5.283 1.00 93.38 101 ASN A N 1
ATOM 804 C CA . ASN A 1 101 ? 2.787 5.926 4.543 1.00 93.38 101 ASN A CA 1
ATOM 805 C C . ASN A 1 101 ? 4.208 6.144 4.020 1.00 93.38 101 ASN A C 1
ATOM 807 O O . ASN A 1 101 ? 4.379 6.482 2.847 1.00 93.38 101 ASN A O 1
ATOM 811 N N . LEU A 1 102 ? 5.221 5.886 4.849 1.00 92.69 102 LEU A N 1
ATOM 812 C CA . LEU A 1 102 ? 6.622 5.990 4.451 1.00 92.69 102 LEU A CA 1
ATOM 813 C C . LEU A 1 102 ? 6.959 5.025 3.303 1.00 92.69 102 LEU A C 1
ATOM 815 O O . LEU A 1 102 ? 7.546 5.435 2.301 1.00 92.69 102 LEU A O 1
ATOM 819 N N . SER A 1 103 ? 6.534 3.760 3.401 1.00 91.94 103 SER A N 1
ATOM 820 C CA . SER A 1 103 ? 6.731 2.770 2.327 1.00 91.94 103 SER A CA 1
ATOM 821 C C . SER A 1 103 ? 6.027 3.182 1.030 1.00 91.94 103 SER A C 1
ATOM 823 O O . SER A 1 103 ? 6.571 3.033 -0.070 1.00 91.94 103 SER A O 1
ATOM 825 N N . ASN A 1 104 ? 4.824 3.751 1.137 1.00 89.00 104 ASN A N 1
ATOM 826 C CA . ASN A 1 104 ? 4.070 4.202 -0.023 1.00 89.00 104 ASN A CA 1
ATOM 827 C C . ASN A 1 104 ? 4.710 5.429 -0.695 1.00 89.00 104 ASN A C 1
ATOM 829 O O . ASN A 1 104 ? 4.780 5.469 -1.924 1.00 89.00 104 ASN A O 1
ATOM 833 N N . ILE A 1 105 ? 5.228 6.387 0.082 1.00 89.38 105 ILE A N 1
ATOM 834 C CA . ILE A 1 105 ? 5.995 7.533 -0.433 1.00 89.38 105 ILE A CA 1
ATOM 835 C C . ILE A 1 105 ? 7.247 7.044 -1.161 1.00 89.38 105 ILE A C 1
ATOM 837 O O . ILE A 1 105 ? 7.439 7.398 -2.323 1.00 89.38 105 ILE A O 1
ATOM 841 N N . GLN A 1 106 ? 8.029 6.153 -0.544 1.00 88.94 106 GLN A N 1
ATOM 842 C CA . GLN A 1 106 ? 9.232 5.596 -1.167 1.00 88.94 106 GLN A CA 1
ATOM 843 C C . GLN A 1 106 ? 8.914 4.922 -2.508 1.00 88.94 106 GLN A C 1
ATOM 845 O O . GLN A 1 106 ? 9.623 5.104 -3.494 1.00 88.94 106 GLN A O 1
ATOM 850 N N . LEU A 1 107 ? 7.814 4.166 -2.592 1.00 87.00 107 LEU A N 1
ATOM 851 C CA . LEU A 1 107 ? 7.394 3.532 -3.843 1.00 87.00 107 LEU A CA 1
ATOM 852 C C . LEU A 1 107 ? 7.043 4.560 -4.928 1.00 87.00 107 LEU A C 1
ATOM 854 O O . LEU A 1 107 ? 7.339 4.332 -6.109 1.00 87.00 107 LEU A O 1
ATOM 858 N N . LEU A 1 108 ? 6.394 5.664 -4.551 1.00 86.50 108 LEU A N 1
ATOM 859 C CA . LEU A 1 108 ? 6.063 6.755 -5.467 1.00 86.50 108 LEU A CA 1
ATOM 860 C C . LEU A 1 108 ? 7.325 7.461 -5.967 1.00 86.50 108 LEU A C 1
ATOM 862 O O . LEU A 1 108 ? 7.454 7.652 -7.177 1.00 86.50 108 LEU A O 1
ATOM 866 N N . GLU A 1 109 ? 8.264 7.782 -5.078 1.00 86.62 109 GLU A N 1
ATOM 867 C CA . GLU A 1 109 ? 9.561 8.380 -5.420 1.00 86.62 109 GLU A CA 1
ATOM 868 C C . GLU A 1 109 ? 10.349 7.483 -6.373 1.00 86.62 109 GLU A C 1
ATOM 870 O O . GLU A 1 109 ? 10.695 7.896 -7.481 1.00 86.62 109 GLU A O 1
ATOM 875 N N . ASP A 1 110 ? 10.489 6.207 -6.025 1.00 85.75 110 ASP A N 1
ATOM 876 C CA . ASP A 1 110 ? 11.076 5.183 -6.878 1.00 85.75 110 ASP A CA 1
ATOM 877 C C . ASP A 1 110 ? 10.399 5.106 -8.252 1.00 85.75 110 ASP A C 1
ATOM 879 O O . ASP A 1 110 ? 11.042 4.898 -9.283 1.00 85.75 110 ASP A O 1
ATOM 883 N N . SER A 1 111 ? 9.068 5.216 -8.293 1.00 84.00 111 SER A N 1
ATOM 884 C CA . SER A 1 111 ? 8.329 5.196 -9.551 1.00 84.00 111 SER A CA 1
ATOM 885 C C . SER A 1 111 ? 8.576 6.450 -10.380 1.00 84.00 111 SER A C 1
ATOM 887 O O . SER A 1 111 ? 8.560 6.361 -11.610 1.00 84.00 111 SER A O 1
ATOM 889 N N . ILE A 1 112 ? 8.748 7.604 -9.744 1.00 83.19 112 ILE A N 1
ATOM 890 C CA . ILE A 1 112 ? 9.081 8.861 -10.410 1.00 83.19 112 ILE A CA 1
ATOM 891 C C . ILE A 1 112 ? 10.501 8.774 -10.966 1.00 83.19 112 ILE A C 1
ATOM 893 O O . ILE A 1 112 ? 10.714 9.088 -12.137 1.00 83.19 112 ILE A O 1
ATOM 897 N N . ASP A 1 113 ? 11.455 8.269 -10.194 1.00 80.88 113 ASP A N 1
ATOM 898 C CA . ASP A 1 113 ? 12.841 8.133 -10.634 1.00 80.88 113 ASP A CA 1
ATOM 899 C C . ASP A 1 113 ? 12.991 7.090 -11.743 1.00 80.88 113 ASP A C 1
ATOM 901 O O . ASP A 1 113 ? 13.662 7.346 -12.745 1.00 80.88 113 ASP A O 1
ATOM 905 N N . ARG A 1 114 ? 12.249 5.977 -11.677 1.00 78.44 114 ARG A N 1
ATOM 906 C CA . ARG A 1 114 ? 12.120 5.037 -12.805 1.00 78.44 114 ARG A CA 1
ATOM 907 C C . ARG A 1 114 ? 11.517 5.671 -14.060 1.00 78.44 114 ARG A C 1
ATOM 909 O O . ARG A 1 114 ? 11.818 5.223 -15.159 1.00 78.44 114 ARG A O 1
ATOM 916 N N . LYS A 1 115 ? 10.657 6.686 -13.931 1.00 74.69 115 LYS A N 1
ATOM 917 C CA . LYS A 1 115 ? 10.137 7.439 -15.087 1.00 74.69 115 LYS A CA 1
ATOM 918 C C . LYS A 1 115 ? 11.145 8.461 -15.619 1.00 74.69 115 LYS A C 1
ATOM 920 O O . LYS A 1 115 ? 11.105 8.766 -16.808 1.00 74.69 115 LYS A O 1
ATOM 925 N N . LYS A 1 116 ? 12.032 8.988 -14.768 1.00 75.56 116 LYS A N 1
ATOM 926 C CA . LYS A 1 116 ? 13.120 9.895 -15.173 1.00 75.56 116 LYS A CA 1
ATOM 927 C C . LYS A 1 116 ? 14.251 9.160 -15.892 1.00 75.56 116 LYS A C 1
ATOM 929 O O . LYS A 1 116 ? 14.920 9.757 -16.736 1.00 75.56 116 LYS A O 1
ATOM 934 N N . THR A 1 117 ? 14.492 7.886 -15.581 1.00 76.06 117 THR A N 1
ATOM 935 C CA . THR A 1 117 ? 15.503 7.100 -16.295 1.00 76.06 117 THR A CA 1
ATOM 936 C C . THR A 1 117 ? 15.074 6.846 -17.740 1.00 76.06 117 THR A C 1
ATOM 938 O O . THR A 1 117 ? 13.910 6.585 -18.049 1.00 7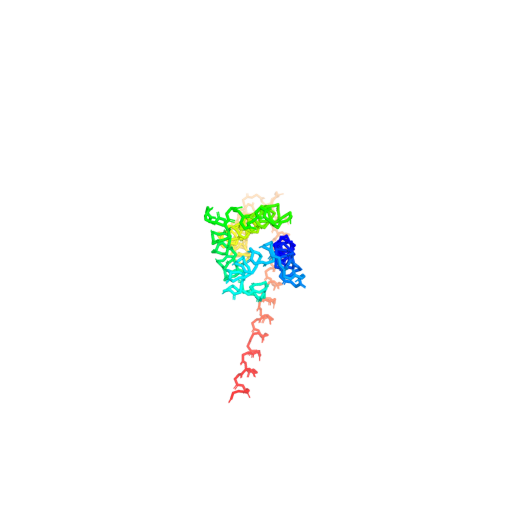6.06 117 THR A O 1
ATOM 941 N N . LYS A 1 118 ? 16.032 6.956 -18.672 1.00 76.19 118 LYS A N 1
ATOM 942 C CA . LYS A 1 118 ? 15.782 6.659 -20.088 1.00 76.19 118 LYS A CA 1
ATOM 943 C C . LYS A 1 118 ? 15.273 5.224 -20.194 1.00 76.19 118 LYS A C 1
ATOM 945 O O . LYS A 1 118 ? 15.901 4.308 -19.666 1.00 76.19 118 LYS A O 1
ATOM 950 N N . SER A 1 119 ? 14.166 5.028 -20.908 1.00 79.38 119 SER A N 1
ATOM 951 C CA . SER A 1 119 ? 13.649 3.681 -21.144 1.00 79.38 119 SER A CA 1
ATOM 952 C C . SER A 1 119 ? 14.721 2.806 -21.794 1.00 79.38 119 SER A C 1
ATOM 954 O O . SER A 1 119 ? 15.555 3.298 -22.561 1.00 79.38 119 SER A O 1
ATOM 956 N N . ALA A 1 120 ? 14.681 1.498 -21.529 1.00 80.75 120 ALA A N 1
ATOM 957 C CA . ALA A 1 120 ? 15.617 0.546 -22.127 1.00 80.75 120 ALA A CA 1
ATOM 958 C C . ALA A 1 120 ? 15.659 0.669 -23.660 1.00 80.75 120 ALA A C 1
ATOM 960 O O . ALA A 1 120 ? 16.724 0.575 -24.257 1.00 80.75 120 ALA A O 1
ATOM 961 N N . THR A 1 121 ? 14.524 0.980 -24.294 1.00 81.19 121 THR A N 1
ATOM 962 C CA . THR A 1 121 ? 14.432 1.254 -25.734 1.00 81.19 121 THR A CA 1
ATOM 963 C C . THR A 1 121 ? 15.250 2.474 -26.153 1.00 81.19 121 THR A C 1
ATOM 965 O O . THR A 1 121 ? 15.983 2.415 -27.139 1.00 81.19 121 THR A O 1
ATOM 968 N N . VAL A 1 122 ? 15.144 3.582 -25.412 1.00 84.75 122 VAL A N 1
ATOM 969 C CA . VAL A 1 122 ? 15.922 4.800 -25.681 1.00 84.75 122 VAL A CA 1
ATOM 970 C C . VAL A 1 122 ? 17.407 4.546 -25.434 1.00 84.75 122 VAL A C 1
ATOM 972 O O . VAL A 1 122 ? 18.238 4.977 -26.228 1.00 84.75 122 VAL A O 1
ATOM 975 N N . LEU A 1 123 ? 17.754 3.819 -24.371 1.00 86.56 123 LEU A N 1
ATOM 976 C CA . LEU A 1 123 ? 19.140 3.476 -24.065 1.00 86.56 123 LEU A CA 1
ATOM 977 C C . LEU A 1 123 ? 19.747 2.567 -25.145 1.00 86.56 123 LEU A C 1
ATOM 979 O O . LEU A 1 123 ? 20.820 2.864 -25.657 1.00 86.56 123 LEU A O 1
ATOM 983 N N . ALA A 1 124 ? 19.024 1.523 -25.558 1.00 85.44 124 ALA A N 1
ATOM 984 C CA . ALA A 1 124 ? 19.436 0.613 -26.623 1.00 85.44 124 ALA A CA 1
ATOM 985 C C . ALA A 1 124 ? 19.613 1.336 -27.964 1.00 85.44 124 ALA A C 1
ATOM 987 O O . ALA A 1 124 ? 20.544 1.029 -28.706 1.00 85.44 124 ALA A O 1
ATOM 988 N N . LYS A 1 125 ? 18.752 2.318 -28.265 1.00 87.69 125 LYS A N 1
ATOM 989 C CA . LYS A 1 125 ? 18.925 3.181 -29.437 1.00 87.69 125 LYS A CA 1
ATOM 990 C C . LYS A 1 125 ? 20.205 4.012 -29.328 1.00 87.69 125 LYS A C 1
ATOM 992 O O . LYS A 1 125 ? 21.013 3.959 -30.242 1.00 87.69 125 LYS A O 1
ATOM 997 N N . ASN A 1 126 ? 20.424 4.703 -28.207 1.00 89.06 126 ASN A N 1
ATOM 998 C CA . ASN A 1 126 ? 21.623 5.528 -28.019 1.00 89.06 126 ASN A CA 1
ATOM 999 C C . ASN A 1 126 ? 22.914 4.702 -28.139 1.00 89.06 126 ASN A C 1
ATOM 1001 O O . ASN A 1 126 ? 23.861 5.140 -28.778 1.00 89.06 126 ASN A O 1
ATOM 1005 N N . VAL A 1 127 ? 22.948 3.497 -27.559 1.00 90.69 127 VAL A N 1
ATOM 1006 C CA . VAL A 1 127 ? 24.105 2.591 -27.661 1.00 90.69 127 VAL A CA 1
ATOM 1007 C C . VAL A 1 127 ? 24.316 2.128 -29.102 1.00 90.69 127 VAL A C 1
ATOM 1009 O O . VAL A 1 127 ? 25.445 2.122 -29.583 1.00 90.69 127 VAL A O 1
ATOM 1012 N N . ARG A 1 128 ? 23.240 1.778 -29.818 1.00 90.19 128 ARG A N 1
ATOM 1013 C CA . ARG A 1 128 ? 23.326 1.413 -31.238 1.00 90.19 128 ARG A CA 1
ATOM 1014 C C . ARG A 1 128 ? 23.872 2.564 -32.080 1.00 90.19 128 ARG A C 1
ATOM 1016 O O . ARG A 1 128 ? 24.736 2.333 -32.919 1.00 90.19 128 ARG A O 1
ATOM 1023 N N . ASP A 1 129 ? 23.373 3.774 -31.854 1.00 92.25 129 ASP A N 1
ATOM 1024 C CA . ASP A 1 129 ? 23.796 4.963 -32.590 1.00 92.25 129 ASP A CA 1
ATOM 1025 C C . ASP A 1 129 ? 25.279 5.267 -32.314 1.00 92.25 129 ASP A C 1
ATOM 1027 O O . ASP A 1 129 ? 26.024 5.510 -33.257 1.00 92.25 129 ASP A O 1
ATOM 1031 N N . LEU A 1 130 ? 25.741 5.137 -31.065 1.00 94.62 130 LEU A N 1
ATOM 1032 C CA . LEU A 1 130 ? 27.157 5.282 -30.701 1.00 94.62 130 LEU A CA 1
ATOM 1033 C C . LEU A 1 130 ? 28.048 4.257 -31.428 1.00 94.62 130 LEU A C 1
ATOM 1035 O O . LEU A 1 130 ? 29.073 4.603 -32.014 1.00 94.62 130 LEU A O 1
ATOM 1039 N N . ILE A 1 131 ? 27.649 2.982 -31.426 1.00 92.75 131 ILE A N 1
ATOM 1040 C CA . ILE A 1 131 ? 28.418 1.904 -32.066 1.00 92.75 131 ILE A CA 1
ATOM 1041 C C . ILE A 1 131 ? 28.492 2.109 -33.585 1.00 92.75 131 ILE A C 1
ATOM 1043 O O . ILE A 1 131 ? 29.566 2.001 -34.184 1.00 92.75 131 ILE A O 1
ATOM 1047 N N . ASN A 1 132 ? 27.359 2.402 -34.221 1.00 91.31 132 ASN A N 1
ATOM 1048 C CA . ASN A 1 132 ? 27.275 2.466 -35.677 1.00 91.31 132 ASN A CA 1
ATOM 1049 C C . ASN A 1 132 ? 27.806 3.789 -36.244 1.00 91.31 132 ASN A C 1
ATOM 1051 O O . ASN A 1 132 ? 28.435 3.776 -37.298 1.00 91.31 132 ASN A O 1
ATOM 1055 N N . ASN A 1 133 ? 27.589 4.913 -35.558 1.00 93.38 133 ASN A N 1
ATOM 1056 C CA . ASN A 1 133 ? 27.910 6.236 -36.102 1.00 93.38 133 ASN A CA 1
ATOM 1057 C C . ASN A 1 133 ? 29.240 6.798 -35.593 1.00 93.38 133 ASN A C 1
ATOM 1059 O O . ASN A 1 133 ? 29.828 7.632 -36.273 1.00 93.38 133 ASN A O 1
ATOM 1063 N N . GLU A 1 134 ? 29.730 6.359 -34.432 1.00 92.31 134 GLU A N 1
ATOM 1064 C CA . GLU A 1 134 ? 30.995 6.857 -33.879 1.00 92.31 134 GLU A CA 1
ATOM 1065 C C . GLU A 1 134 ? 32.074 5.778 -33.916 1.00 92.31 134 GLU A C 1
ATOM 1067 O O . GLU A 1 134 ? 33.075 5.929 -34.616 1.00 92.31 134 GLU A O 1
ATOM 1072 N N . LEU A 1 135 ? 31.857 4.653 -33.226 1.00 91.44 135 LEU A N 1
ATOM 1073 C CA . LEU A 1 135 ? 32.874 3.603 -33.102 1.00 91.44 135 LEU A CA 1
ATOM 1074 C C . LEU A 1 135 ? 33.242 2.998 -34.464 1.00 91.44 135 LEU A C 1
ATOM 1076 O O . LEU A 1 135 ? 34.423 2.884 -34.791 1.00 91.44 135 LEU A O 1
ATOM 1080 N N . SER A 1 136 ? 32.241 2.640 -35.272 1.00 90.62 136 SER A N 1
ATOM 1081 C CA . SER A 1 136 ? 32.468 2.049 -36.599 1.00 90.62 136 SER A CA 1
ATOM 1082 C C . SER A 1 136 ? 33.193 3.017 -37.535 1.00 90.62 136 SER A C 1
ATOM 1084 O O . SER A 1 136 ? 34.137 2.625 -38.220 1.00 90.62 136 SER A O 1
ATOM 1086 N N . VAL A 1 137 ? 32.798 4.294 -37.521 1.00 91.62 137 VAL A N 1
ATOM 1087 C CA . VAL A 1 137 ? 33.400 5.348 -38.352 1.00 91.62 137 VAL A CA 1
ATOM 1088 C C . VAL A 1 137 ? 34.847 5.605 -37.940 1.00 91.62 137 VAL A C 1
ATOM 1090 O O . VAL A 1 137 ? 35.731 5.696 -38.795 1.00 91.62 137 VAL A O 1
ATOM 1093 N N . TYR A 1 138 ? 35.120 5.664 -36.636 1.00 92.44 138 TYR A N 1
ATOM 1094 C CA . TYR A 1 138 ? 36.472 5.838 -36.118 1.00 92.44 138 TYR A CA 1
ATOM 1095 C C . TYR A 1 138 ? 37.383 4.673 -36.515 1.00 92.44 138 TYR A C 1
ATOM 1097 O O . TYR A 1 138 ? 38.481 4.889 -37.027 1.00 92.44 138 TYR A O 1
ATOM 1105 N N . LEU A 1 139 ? 36.920 3.433 -36.338 1.00 90.44 139 LEU A N 1
ATOM 1106 C CA . LEU A 1 139 ? 37.709 2.243 -36.657 1.00 90.44 139 LEU A CA 1
ATOM 1107 C C . LEU A 1 139 ? 38.002 2.116 -38.150 1.00 90.44 139 LEU A C 1
ATOM 1109 O O . LEU A 1 139 ? 39.132 1.798 -38.513 1.00 90.44 139 LEU A O 1
ATOM 1113 N N . GLN A 1 140 ? 37.034 2.422 -39.016 1.00 89.00 140 GLN A N 1
ATOM 1114 C CA . GLN A 1 140 ? 37.268 2.481 -40.462 1.00 89.00 140 GLN A CA 1
ATOM 1115 C C . GLN A 1 140 ? 38.297 3.558 -40.818 1.00 89.00 140 GLN A C 1
ATOM 1117 O O . GLN A 1 140 ? 39.239 3.293 -41.564 1.00 89.00 140 GLN A O 1
ATOM 1122 N N . SER A 1 141 ? 38.176 4.747 -40.224 1.00 91.44 141 SER A N 1
ATOM 1123 C CA . SER A 1 141 ? 39.121 5.849 -40.442 1.00 91.44 141 SER A CA 1
ATOM 1124 C C . SER A 1 141 ? 40.544 5.475 -40.006 1.00 91.44 141 SER A C 1
ATOM 1126 O O . SER A 1 141 ? 41.511 5.725 -40.726 1.00 91.44 141 SER A O 1
ATOM 1128 N N . MET A 1 142 ? 40.685 4.807 -38.859 1.00 91.81 142 MET A N 1
ATOM 1129 C CA . MET A 1 142 ? 41.976 4.337 -38.349 1.00 91.81 142 MET A CA 1
ATOM 1130 C C . MET A 1 142 ? 42.551 3.183 -39.171 1.00 91.81 142 MET A C 1
ATOM 1132 O O . MET A 1 142 ? 43.761 3.142 -39.390 1.00 91.81 142 MET A O 1
ATOM 1136 N N . ALA A 1 143 ? 41.709 2.284 -39.684 1.00 91.38 143 ALA A N 1
ATOM 1137 C CA . ALA A 1 143 ? 42.127 1.233 -40.607 1.00 91.38 143 ALA A CA 1
ATOM 1138 C C . ALA A 1 143 ? 42.655 1.800 -41.934 1.00 91.38 143 ALA A C 1
ATOM 1140 O O . ALA A 1 143 ? 43.581 1.229 -42.505 1.00 91.38 143 ALA A O 1
ATOM 1141 N N . MET A 1 144 ? 42.128 2.937 -42.400 1.00 90.38 144 MET A N 1
ATOM 1142 C CA . MET A 1 144 ? 42.650 3.641 -43.577 1.00 90.38 144 MET A CA 1
ATOM 1143 C C . MET A 1 144 ? 43.955 4.388 -43.278 1.00 90.38 144 MET A C 1
ATOM 1145 O O . MET A 1 144 ? 44.896 4.322 -44.065 1.00 90.38 144 MET A O 1
ATOM 1149 N N . ALA A 1 145 ? 44.029 5.084 -42.141 1.00 93.19 145 ALA A N 1
ATOM 1150 C CA . ALA A 1 145 ? 45.195 5.889 -41.776 1.00 93.19 145 ALA A CA 1
ATOM 1151 C C . ALA A 1 145 ? 46.404 5.042 -41.342 1.00 93.19 145 ALA A C 1
ATOM 1153 O O . ALA A 1 145 ? 47.548 5.406 -41.612 1.00 93.19 145 ALA A O 1
ATOM 1154 N N . LYS A 1 146 ? 46.167 3.920 -40.650 1.00 93.31 146 LYS A N 1
ATOM 1155 C CA . LYS A 1 146 ? 47.201 3.016 -40.118 1.00 93.31 146 LYS A CA 1
ATOM 1156 C C . LYS A 1 146 ? 46.828 1.542 -40.358 1.00 93.31 146 LYS A C 1
ATOM 1158 O O . LYS A 1 146 ? 46.550 0.810 -39.401 1.00 93.31 146 LYS A O 1
ATOM 1163 N N . PRO A 1 147 ? 46.866 1.070 -41.619 1.00 89.75 147 PRO A N 1
ATOM 1164 C CA . PRO A 1 147 ? 46.385 -0.266 -41.972 1.00 89.75 147 PRO A CA 1
ATOM 1165 C C . PRO A 1 147 ? 47.098 -1.400 -41.231 1.00 89.75 147 PRO A C 1
ATOM 1167 O O . PRO A 1 147 ? 46.445 -2.331 -40.774 1.00 89.75 147 PRO A O 1
ATOM 1170 N N . SER A 1 148 ? 48.416 -1.298 -41.040 1.00 90.69 148 SER A N 1
ATOM 1171 C CA . SER A 1 148 ? 49.217 -2.322 -40.352 1.00 90.69 148 SER A CA 1
ATOM 1172 C C . SER A 1 148 ? 48.875 -2.504 -38.870 1.00 90.69 148 SER A C 1
ATOM 1174 O O . SER A 1 148 ? 49.274 -3.503 -38.287 1.00 90.69 148 SER A O 1
ATOM 1176 N N . GLN A 1 149 ? 48.162 -1.554 -38.256 1.00 89.12 149 GLN A N 1
ATOM 1177 C CA . GLN A 1 149 ? 47.798 -1.597 -36.836 1.00 89.12 149 GLN A CA 1
ATOM 1178 C C . GLN A 1 149 ? 46.308 -1.871 -36.610 1.00 89.12 149 GLN A C 1
ATOM 1180 O O . GLN A 1 149 ? 45.956 -2.486 -35.610 1.00 89.12 149 GLN A O 1
ATOM 1185 N N . TYR A 1 150 ? 45.430 -1.408 -37.508 1.00 89.94 150 TYR A N 1
ATOM 1186 C CA . TYR A 1 150 ? 43.985 -1.376 -37.241 1.00 89.94 150 TYR A CA 1
ATOM 1187 C C . TYR A 1 150 ? 43.131 -2.162 -38.236 1.00 89.94 150 TYR A C 1
ATOM 1189 O O . TYR A 1 150 ? 41.951 -2.359 -37.960 1.00 89.94 150 TYR A O 1
ATOM 1197 N N . LYS A 1 151 ? 43.676 -2.622 -39.371 1.00 89.56 151 LYS A N 1
ATOM 1198 C CA . LYS A 1 151 ? 42.865 -3.236 -40.434 1.00 89.56 151 LYS A CA 1
ATOM 1199 C C . LYS A 1 151 ? 42.176 -4.529 -39.989 1.00 89.56 151 LYS A C 1
ATOM 1201 O O . LYS A 1 151 ? 40.954 -4.602 -40.049 1.00 89.56 151 LYS A O 1
ATOM 1206 N N . GLU A 1 152 ? 42.934 -5.502 -39.482 1.00 90.69 152 GLU A N 1
ATOM 1207 C CA . GLU A 1 152 ? 42.379 -6.795 -39.041 1.00 90.69 152 GLU A CA 1
ATOM 1208 C C . GLU A 1 152 ? 41.352 -6.620 -37.912 1.00 90.69 152 GLU A C 1
ATOM 1210 O O . GLU A 1 152 ? 40.279 -7.223 -37.919 1.00 90.69 152 GLU A O 1
ATOM 1215 N N . PHE A 1 153 ? 41.644 -5.727 -36.963 1.00 88.50 153 PHE A N 1
ATOM 1216 C CA . PHE A 1 153 ? 40.746 -5.428 -35.852 1.00 88.50 153 PHE A CA 1
ATOM 1217 C C . PHE A 1 153 ? 39.451 -4.736 -36.308 1.00 88.50 153 PHE A C 1
ATOM 1219 O O . PHE A 1 153 ? 38.364 -5.085 -35.842 1.00 88.50 153 PHE A O 1
ATOM 1226 N N . ALA A 1 154 ? 39.543 -3.780 -37.238 1.00 90.56 154 ALA A N 1
ATOM 1227 C CA . ALA A 1 154 ? 38.379 -3.091 -37.787 1.00 90.56 154 ALA A CA 1
ATOM 1228 C C . ALA A 1 154 ? 37.487 -4.032 -38.613 1.00 90.56 154 ALA A C 1
ATOM 1230 O O . ALA A 1 154 ? 36.264 -3.947 -38.513 1.00 90.56 154 ALA A O 1
ATOM 1231 N N . GLU A 1 155 ? 38.071 -4.953 -39.384 1.00 91.06 155 GLU A N 1
ATOM 1232 C CA . GLU A 1 155 ? 37.333 -5.964 -40.156 1.00 91.06 155 GLU A CA 1
ATOM 1233 C C . GLU A 1 155 ? 36.586 -6.953 -39.243 1.00 91.06 155 GLU A C 1
ATOM 1235 O O . GLU A 1 155 ? 35.408 -7.257 -39.476 1.00 91.06 155 GLU A O 1
ATOM 1240 N N . LEU A 1 156 ? 37.229 -7.396 -38.156 1.00 91.88 156 LEU A N 1
ATOM 1241 C CA . LEU A 1 156 ? 36.598 -8.246 -37.145 1.00 91.88 156 LEU A CA 1
ATOM 1242 C C . LEU A 1 156 ? 35.417 -7.536 -36.471 1.00 91.88 156 LEU A C 1
ATOM 1244 O O . LEU A 1 156 ? 34.311 -8.080 -36.423 1.00 91.88 156 LEU A O 1
ATOM 1248 N N . LEU A 1 157 ? 35.623 -6.309 -35.982 1.00 89.94 157 LEU A N 1
ATOM 1249 C CA . LEU A 1 157 ? 34.558 -5.547 -35.329 1.00 89.94 157 LEU A CA 1
ATOM 1250 C C . LEU A 1 157 ? 33.413 -5.213 -36.282 1.00 89.94 157 LEU A C 1
ATOM 1252 O O . LEU A 1 157 ? 32.255 -5.305 -35.883 1.00 89.94 157 LEU A O 1
ATOM 1256 N N . HIS A 1 158 ? 33.705 -4.894 -37.542 1.00 91.19 158 HIS A N 1
ATOM 1257 C CA . HIS A 1 158 ? 32.674 -4.679 -38.552 1.00 91.19 158 HIS A CA 1
ATOM 1258 C C . HIS A 1 158 ? 31.789 -5.921 -38.733 1.00 91.19 158 HIS A C 1
ATOM 1260 O O . HIS A 1 158 ? 30.566 -5.800 -38.809 1.00 91.19 158 HIS A O 1
ATOM 1266 N N . THR A 1 159 ? 32.386 -7.115 -38.749 1.00 92.88 159 THR A N 1
ATOM 1267 C CA . THR A 1 159 ? 31.642 -8.380 -38.847 1.00 92.88 159 THR A CA 1
ATOM 1268 C C . THR A 1 159 ? 30.732 -8.581 -37.634 1.00 92.88 159 THR A C 1
ATOM 1270 O O . THR A 1 159 ? 29.529 -8.771 -37.795 1.00 92.88 159 THR A O 1
ATOM 1273 N N . ILE A 1 160 ? 31.266 -8.410 -36.419 1.00 92.50 160 ILE A N 1
ATOM 1274 C CA . ILE A 1 160 ? 30.497 -8.539 -35.169 1.00 92.50 160 ILE A CA 1
ATOM 1275 C C . ILE A 1 160 ? 29.336 -7.533 -35.110 1.00 92.50 160 ILE A C 1
ATOM 1277 O O . ILE A 1 160 ? 28.220 -7.876 -34.712 1.00 92.50 160 ILE A O 1
ATOM 1281 N N . ILE A 1 161 ? 29.578 -6.277 -35.496 1.00 91.19 161 ILE A N 1
ATOM 1282 C CA . ILE A 1 161 ? 28.554 -5.223 -35.505 1.00 91.19 161 ILE A CA 1
ATOM 1283 C C . ILE A 1 161 ? 27.467 -5.546 -36.534 1.00 91.19 161 ILE A C 1
ATOM 1285 O O . ILE A 1 161 ? 26.279 -5.406 -36.237 1.00 91.19 161 ILE A O 1
ATOM 1289 N N . LYS A 1 162 ? 27.850 -6.019 -37.724 1.00 92.75 162 LYS A N 1
ATOM 1290 C CA . LYS A 1 162 ? 26.913 -6.414 -38.779 1.00 92.75 162 LYS A CA 1
ATOM 1291 C C . LYS A 1 162 ? 26.016 -7.572 -38.340 1.00 92.75 162 LYS A C 1
ATOM 1293 O O . LYS A 1 162 ? 24.799 -7.476 -38.493 1.00 92.75 162 LYS A O 1
ATOM 1298 N N . ASP A 1 163 ? 26.589 -8.618 -37.754 1.00 93.38 163 ASP A N 1
ATOM 1299 C CA . ASP A 1 163 ? 25.833 -9.785 -37.288 1.00 93.38 163 ASP A CA 1
ATOM 1300 C C . ASP A 1 163 ? 24.845 -9.407 -36.179 1.00 93.38 163 ASP A C 1
ATOM 1302 O O . ASP A 1 163 ? 23.672 -9.791 -36.216 1.00 93.38 163 ASP A O 1
ATOM 1306 N N . ASN A 1 164 ? 25.274 -8.560 -35.239 1.00 90.81 164 ASN A N 1
ATOM 1307 C CA . ASN A 1 164 ? 24.390 -8.029 -34.204 1.00 90.81 164 ASN A CA 1
ATOM 1308 C C . ASN A 1 164 ? 23.267 -7.155 -34.779 1.00 90.81 164 ASN A C 1
ATOM 1310 O O . ASN A 1 164 ? 22.113 -7.293 -34.371 1.00 90.81 164 ASN A O 1
ATOM 1314 N N . ASN A 1 165 ? 23.568 -6.275 -35.737 1.00 91.12 165 ASN A N 1
ATOM 1315 C CA . ASN A 1 165 ? 22.556 -5.439 -36.384 1.00 91.12 165 ASN A CA 1
ATOM 1316 C C . ASN A 1 165 ? 21.506 -6.288 -37.123 1.00 91.12 165 ASN A C 1
ATOM 1318 O O . ASN A 1 165 ? 20.315 -5.983 -37.033 1.00 91.12 165 ASN A O 1
ATOM 1322 N N . ASN A 1 166 ? 21.920 -7.376 -37.781 1.00 93.12 166 ASN A N 1
ATOM 1323 C CA . ASN A 1 166 ? 21.008 -8.318 -38.435 1.00 93.12 166 ASN A CA 1
ATOM 1324 C C . ASN A 1 166 ? 20.104 -9.029 -37.420 1.00 93.12 166 ASN A C 1
ATOM 1326 O O . ASN A 1 166 ? 18.884 -8.999 -37.561 1.00 93.12 166 ASN A O 1
ATOM 1330 N N . SER A 1 167 ? 20.684 -9.576 -36.348 1.00 92.31 167 SER A N 1
ATOM 1331 C CA . SER A 1 167 ? 19.931 -10.236 -35.272 1.00 92.31 167 SER A CA 1
ATOM 1332 C C . SER A 1 167 ? 18.868 -9.313 -34.658 1.00 92.31 167 SER A C 1
ATOM 1334 O O . SER A 1 167 ? 17.707 -9.689 -34.464 1.00 92.31 167 SER A O 1
ATOM 1336 N N . VAL A 1 168 ? 19.228 -8.048 -34.422 1.00 88.62 168 VAL A N 1
ATOM 1337 C CA . VAL A 1 168 ? 18.296 -7.029 -33.926 1.00 88.62 168 VAL A CA 1
ATOM 1338 C C . VAL A 1 168 ? 17.195 -6.719 -34.945 1.00 88.62 168 VAL A C 1
ATOM 1340 O O . VAL A 1 168 ? 16.033 -6.575 -34.553 1.00 88.62 168 VAL A O 1
ATOM 1343 N N . ALA A 1 169 ? 17.525 -6.607 -36.233 1.00 90.44 169 ALA A N 1
ATOM 1344 C CA . ALA A 1 169 ? 16.547 -6.358 -37.289 1.00 90.44 169 ALA A CA 1
ATOM 1345 C C . ALA A 1 169 ? 15.530 -7.506 -37.406 1.00 90.44 169 ALA A C 1
ATOM 1347 O O . ALA A 1 169 ? 14.322 -7.250 -37.454 1.00 90.44 169 ALA A O 1
ATOM 1348 N N . ASP A 1 170 ? 15.998 -8.753 -37.354 1.00 93.00 170 ASP A N 1
ATOM 1349 C CA . ASP A 1 170 ? 15.155 -9.949 -37.391 1.00 93.00 170 ASP A CA 1
ATOM 1350 C C . ASP A 1 170 ? 14.210 -10.007 -36.189 1.00 93.00 170 ASP A C 1
ATOM 1352 O O . ASP A 1 170 ? 13.002 -10.227 -36.340 1.00 93.00 170 ASP A O 1
ATOM 1356 N N . HIS A 1 171 ? 14.728 -9.719 -34.993 1.00 88.94 171 HIS A N 1
ATOM 1357 C CA . HIS A 1 171 ? 13.914 -9.641 -33.786 1.00 88.94 171 HIS A CA 1
ATOM 1358 C C . HIS A 1 171 ? 12.825 -8.560 -33.902 1.00 88.94 171 HIS A C 1
ATOM 1360 O O . HIS A 1 171 ? 11.655 -8.812 -33.600 1.00 88.94 171 HIS A O 1
ATOM 1366 N N . LEU A 1 172 ? 13.166 -7.358 -34.382 1.00 88.00 172 LEU A N 1
ATOM 1367 C CA . LEU A 1 172 ? 12.192 -6.278 -34.581 1.00 88.00 172 LEU A CA 1
ATOM 1368 C C . LEU A 1 172 ? 11.121 -6.647 -35.617 1.00 88.00 172 LEU A C 1
ATOM 1370 O O . LEU A 1 172 ? 9.937 -6.368 -35.403 1.00 88.00 172 LEU A O 1
ATOM 1374 N N . ALA A 1 173 ? 11.507 -7.312 -36.707 1.00 91.56 173 ALA A N 1
ATOM 1375 C CA . ALA A 1 173 ? 10.573 -7.806 -37.712 1.00 91.56 173 ALA A CA 1
ATOM 1376 C C . ALA A 1 173 ? 9.616 -8.859 -37.129 1.00 91.56 173 ALA A C 1
ATOM 1378 O O . ALA A 1 173 ? 8.408 -8.801 -37.377 1.00 91.56 173 ALA A O 1
ATOM 1379 N N . ALA A 1 174 ? 10.119 -9.785 -36.308 1.00 92.25 174 ALA A N 1
ATOM 1380 C CA . ALA A 1 174 ? 9.301 -10.787 -35.629 1.00 92.25 174 ALA A CA 1
ATOM 1381 C C . ALA A 1 174 ? 8.292 -10.150 -34.656 1.00 92.25 174 ALA A C 1
ATOM 1383 O O . ALA A 1 174 ? 7.107 -10.501 -34.672 1.00 92.25 174 ALA A O 1
ATOM 1384 N N . VAL A 1 175 ? 8.728 -9.168 -33.859 1.00 90.00 175 VAL A N 1
ATOM 1385 C CA . VAL A 1 175 ? 7.852 -8.417 -32.943 1.00 90.00 175 VAL A CA 1
ATOM 1386 C C . VAL A 1 175 ? 6.762 -7.667 -33.711 1.00 90.00 175 VAL A C 1
ATOM 1388 O O . VAL A 1 175 ? 5.591 -7.734 -33.329 1.00 90.00 175 VAL A O 1
ATOM 1391 N N . LYS A 1 176 ? 7.113 -7.002 -34.821 1.00 91.56 176 LYS A N 1
ATOM 1392 C CA . LYS A 1 176 ? 6.150 -6.293 -35.677 1.00 91.56 176 LYS A CA 1
ATOM 1393 C C . LYS A 1 176 ? 5.079 -7.242 -36.225 1.00 91.56 176 LYS A C 1
ATOM 1395 O O . LYS A 1 176 ? 3.894 -6.987 -36.025 1.00 91.56 176 LYS A O 1
ATOM 1400 N N . ARG A 1 177 ? 5.485 -8.382 -36.798 1.00 92.31 177 ARG A N 1
ATOM 1401 C CA . ARG A 1 177 ? 4.555 -9.409 -37.307 1.00 92.31 177 ARG A CA 1
ATOM 1402 C C . ARG A 1 177 ? 3.624 -9.937 -36.215 1.00 92.31 177 ARG A C 1
ATOM 1404 O O . ARG A 1 177 ? 2.444 -10.170 -36.463 1.00 92.31 177 ARG A O 1
ATOM 1411 N N . LYS A 1 178 ? 4.136 -10.136 -34.995 1.00 91.75 178 LYS A N 1
ATOM 1412 C CA . LYS A 1 178 ? 3.323 -10.583 -33.854 1.00 91.75 178 LYS A CA 1
ATOM 1413 C C . LYS A 1 178 ? 2.278 -9.534 -33.460 1.00 91.75 178 LYS A C 1
ATOM 1415 O O . LYS A 1 178 ? 1.135 -9.896 -33.195 1.00 91.75 178 LYS A O 1
ATOM 1420 N N . LYS A 1 179 ? 2.650 -8.250 -33.462 1.00 89.12 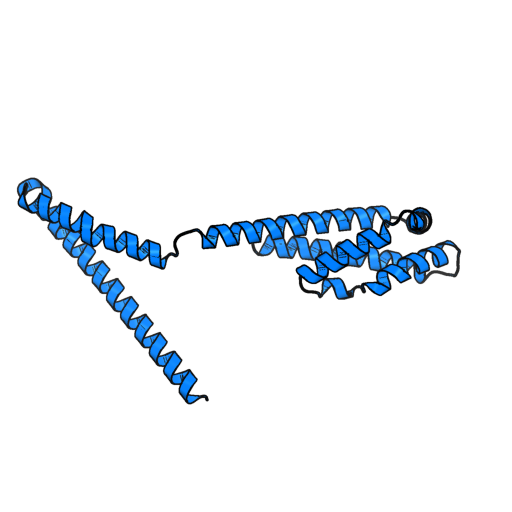179 LYS A N 1
ATOM 1421 C CA . LYS A 1 179 ? 1.737 -7.136 -33.166 1.00 89.12 179 LYS A CA 1
ATOM 1422 C C . LYS A 1 179 ? 0.621 -7.015 -34.209 1.00 89.12 179 LYS A C 1
ATOM 1424 O O . LYS A 1 179 ? -0.537 -6.893 -33.828 1.00 89.12 179 LYS A O 1
ATOM 1429 N N . GLU A 1 180 ? 0.957 -7.110 -35.494 1.00 89.94 180 GLU A N 1
ATOM 1430 C CA . GLU A 1 180 ? -0.011 -7.054 -36.603 1.00 89.94 180 GLU A CA 1
ATOM 1431 C C . GLU A 1 180 ? -1.023 -8.208 -36.537 1.00 89.94 180 GLU A C 1
ATOM 1433 O O . GLU A 1 180 ? -2.226 -7.987 -36.661 1.00 89.94 180 GLU A O 1
ATOM 1438 N N . LYS A 1 181 ? -0.560 -9.433 -36.247 1.00 89.31 181 LYS A N 1
ATOM 1439 C CA . LYS A 1 181 ? -1.448 -10.591 -36.043 1.00 89.31 181 LYS A CA 1
ATOM 1440 C C . LYS A 1 181 ? -2.407 -10.396 -34.868 1.00 89.31 181 LYS A C 1
ATOM 1442 O O . LYS A 1 181 ? -3.576 -10.748 -34.980 1.00 89.31 181 LYS A O 1
ATOM 1447 N N . LEU A 1 182 ? -1.927 -9.839 -33.755 1.00 86.38 182 LEU A N 1
ATOM 1448 C CA . LEU A 1 182 ? -2.758 -9.584 -32.577 1.00 86.38 182 LEU A CA 1
ATOM 1449 C C . LEU A 1 182 ? -3.826 -8.517 -32.862 1.00 86.38 182 LEU A C 1
ATOM 1451 O O . LEU A 1 182 ? -4.977 -8.686 -32.478 1.00 86.38 182 LEU A O 1
ATOM 1455 N N . GLN A 1 183 ? -3.463 -7.449 -33.577 1.00 83.00 183 GLN A N 1
ATOM 1456 C CA . GLN A 1 183 ? -4.405 -6.402 -33.982 1.00 83.00 183 GLN A CA 1
ATOM 1457 C C . GLN A 1 183 ? -5.482 -6.935 -34.937 1.00 83.00 183 GLN A C 1
ATOM 1459 O O . GLN A 1 183 ? -6.658 -6.645 -34.743 1.00 83.00 183 GLN A O 1
ATOM 1464 N N . ALA A 1 184 ? -5.109 -7.777 -35.905 1.00 84.44 184 ALA A N 1
ATOM 1465 C CA . ALA A 1 184 ? -6.069 -8.412 -36.807 1.00 84.44 184 ALA A CA 1
ATOM 1466 C C . ALA A 1 184 ? -7.068 -9.329 -36.072 1.00 84.44 184 ALA A C 1
ATOM 1468 O O . ALA A 1 184 ? -8.235 -9.388 -36.443 1.00 84.44 184 ALA A O 1
ATOM 1469 N N . GLN A 1 185 ? -6.633 -10.014 -35.009 1.00 80.69 185 GLN A N 1
ATOM 1470 C CA . GLN A 1 185 ? -7.501 -10.880 -34.199 1.00 80.69 185 GLN A CA 1
ATOM 1471 C C . GLN A 1 185 ? -8.477 -10.110 -33.302 1.00 80.69 185 GLN A C 1
ATOM 1473 O O . GLN A 1 185 ? -9.539 -10.637 -32.986 1.00 80.69 185 GLN A O 1
ATOM 1478 N N . ILE A 1 186 ? -8.121 -8.896 -32.874 1.00 78.81 186 ILE A N 1
ATOM 1479 C CA . ILE A 1 186 ? -9.008 -8.030 -32.083 1.00 78.81 186 ILE A CA 1
ATOM 1480 C C . ILE A 1 186 ? -10.132 -7.488 -32.974 1.00 78.81 186 ILE A C 1
ATOM 1482 O O . ILE A 1 186 ? -11.292 -7.588 -32.603 1.00 78.81 186 ILE A O 1
ATOM 1486 N N . ILE A 1 187 ? -9.800 -7.029 -34.184 1.00 73.94 187 ILE A N 1
ATOM 1487 C CA . ILE A 1 187 ? -10.766 -6.469 -35.148 1.00 73.94 187 ILE A CA 1
ATOM 1488 C C . ILE A 1 187 ? -11.768 -7.524 -35.654 1.00 73.94 187 ILE A C 1
ATOM 1490 O O . ILE A 1 187 ? -12.884 -7.187 -36.009 1.00 73.94 187 ILE A O 1
ATOM 1494 N N . GLN A 1 188 ? -11.395 -8.807 -35.689 1.00 64.50 188 GLN A N 1
ATOM 1495 C CA . GLN A 1 188 ? -12.300 -9.896 -36.097 1.00 64.50 188 GLN A CA 1
ATOM 1496 C C . GLN A 1 188 ? -13.248 -10.380 -34.985 1.00 64.50 188 GLN A C 1
ATOM 1498 O O . GLN A 1 188 ? -14.071 -11.259 -35.237 1.00 64.50 188 GLN A O 1
ATOM 1503 N N . LYS A 1 189 ? -13.095 -9.882 -33.751 1.00 57.97 189 LYS A N 1
ATOM 1504 C CA . LYS A 1 189 ? -13.932 -10.246 -32.596 1.00 57.97 189 LYS A CA 1
ATOM 1505 C C . LYS A 1 189 ? -14.939 -9.160 -32.197 1.00 57.97 189 LYS A C 1
ATOM 1507 O O . LYS A 1 189 ? -15.727 -9.412 -31.287 1.00 57.97 189 LYS A O 1
ATOM 1512 N N . GLU A 1 190 ? -14.894 -8.002 -32.849 1.00 49.81 190 GLU A N 1
ATOM 1513 C CA . GLU A 1 190 ? -15.895 -6.926 -32.779 1.00 49.81 190 GLU A CA 1
ATOM 1514 C C . GLU A 1 190 ? -16.847 -7.025 -33.977 1.00 49.81 190 GLU A C 1
ATOM 1516 O O . GLU A 1 190 ? -18.051 -6.747 -33.783 1.00 49.81 190 GLU A O 1
#